Protein AF-0000000075471671 (afdb_homodimer)

pLDDT: mean 88.13, std 12.08, range [42.16, 97.31]

Radius of gyration: 21.96 Å; Cα contacts (8 Å, |Δi|>4): 462; chains: 2; bounding box: 42×62×46 Å

Solvent-accessible surface area (backbone atoms only — not comparable to full-atom values): 14430 Å² total; per-residue (Å²): 89,36,27,40,33,32,38,64,55,64,78,56,82,84,59,78,53,58,49,51,51,37,28,38,75,73,61,33,44,61,47,78,40,45,32,28,37,74,46,78,32,56,48,69,62,46,40,57,54,65,73,40,50,87,75,36,52,28,40,34,38,66,37,55,68,38,47,48,41,52,50,46,33,28,58,74,65,67,30,52,63,53,32,73,73,44,50,40,60,56,44,53,74,32,48,30,35,25,35,24,58,71,30,36,55,54,42,40,72,76,60,38,63,71,41,50,42,81,37,61,40,43,63,47,36,33,52,48,50,52,54,48,30,55,68,68,55,70,105,88,36,28,42,34,33,35,64,56,65,79,56,82,84,59,78,54,60,50,51,52,38,28,39,76,72,60,32,44,62,47,75,41,44,30,29,37,74,46,79,32,58,48,69,62,47,41,56,53,65,73,39,49,87,75,38,50,28,39,35,38,66,37,56,68,38,46,49,42,52,52,47,31,29,56,75,66,68,31,50,63,52,30,73,73,45,49,40,60,56,44,52,75,32,48,31,35,24,35,24,60,71,30,36,56,53,41,40,72,75,61,38,62,71,41,49,40,83,38,61,42,42,62,48,37,33,52,49,51,53,54,48,31,55,69,66,57,71,104

Foldseek 3Di:
DEDEAEAAPDPPVPDDDPVCVVCVVVPYHYDYDHPHYDDDPCLVVVLVVLVCLVVDQAEEDEDLVSLVSVVCSCVVVVVLVVCVVPSQVSRLVHAYEYQADVNQVSNVVSPHHYDNRPQNDDVSSVVVVVVVCVVVVVD/DEDEAEAAPDPPVPDDDPVCVVCVVVPYHYDYDHPHYDDDPCLVVVLVVLVCLVVDQAEEDEDLVSLVSVVVSCVVVVVLVVCVVPSQVSRLVHAYEYQADVNQVSNVVSPHHYDNRPQNDDVSSVVVVVVVCVVVVVD

Organism: Callithrix jacchus (NCBI:txid9483)

Secondary structure (DSSP, 8-state):
-EEEEEEE----TTSS-HHHHHHHHTT-EEEEEEEEEEEE--HHHHHHHHT-GGG-SEEEE-SHHHHHHHHHHHHHTT-HHHIIIIIHHHHHTSEEEESSHHHHHHHHHTT---B-TTT-SHHHHHHHHHHHHHHHT--/-EEEEEEE----TTSS-HHHHHHHHTT-EEEEEEEEEEEE--HHHHHHHHT-GGG-SEEEE-SHHHHHHHHHHHHHTT-HHHIIIIIHHHHHTSEEEESSHHHHHHHHHTT---B-TTT-SHHHHHHHHHHHHHHHT--

Nearest PDB structures (foldseek):
  1jr2-assembly2_B  TM=7.503E-01  e=1.105E-18  Homo sapiens
  3n6v-assembly2_D  TM=3.480E-01  e=5.020E+00  Rattus norvegicus
  2wjw-assembly1_A-2  TM=3.614E-01  e=5.718E+00  Homo sapiens
  3n6v-assembly3_E  TM=3.104E-01  e=6.103E+00  Rattus norvegicus
  3n6v-assembly1_B  TM=3.091E-01  e=6.103E+00  Rattus norvegicus

InterPro domains:
  IPR003754 Tetrapyrrole biosynthesis, uroporphyrinogen III synthase [PF02602] (19-131)
  IPR036108 Tetrapyrrole biosynthesis, uroporphyrinogen III synthase superfamily [G3DSA:3.40.50.10090] (36-137)
  IPR036108 Tetrapyrrole biosynthesis, uroporphyrinogen III synthase superfamily [SSF69618] (1-132)
  IPR039793 Uroporphyrinogen-III synthase [PTHR12390] (2-134)

Structure (mmCIF, N/CA/C/O backbone):
data_AF-0000000075471671-model_v1
#
loop_
_entity.id
_entity.type
_entity.pdbx_description
1 polymer 'Uroporphyrinogen-III synthase'
#
loop_
_atom_site.group_PDB
_atom_site.id
_atom_site.type_symbol
_atom_site.label_atom_id
_atom_site.label_alt_id
_atom_site.label_comp_id
_atom_site.label_asym_id
_atom_site.label_entity_id
_atom_site.label_seq_id
_atom_site.pdbx_PDB_ins_code
_atom_site.Cartn_x
_atom_site.Cartn_y
_atom_site.Cartn_z
_atom_site.occupancy
_atom_site.B_iso_or_equiv
_atom_site.auth_seq_id
_atom_site.auth_comp_id
_atom_site.auth_asym_id
_atom_site.auth_atom_id
_atom_site.pdbx_PDB_model_num
ATOM 1 N N . MET A 1 1 ? -13.82 23.078 11.961 1 83 1 MET A N 1
ATOM 2 C CA . MET A 1 1 ? -12.359 23 11.891 1 83 1 MET A CA 1
ATOM 3 C C . MET A 1 1 ? -11.914 22.344 10.586 1 83 1 MET A C 1
ATOM 5 O O . MET A 1 1 ? -12.531 21.375 10.133 1 83 1 MET A O 1
ATOM 9 N N . LYS A 1 2 ? -10.945 23.031 9.891 1 91.94 2 LYS A N 1
ATOM 10 C CA . LYS A 1 2 ? -10.43 22.5 8.633 1 91.94 2 LYS A CA 1
ATOM 11 C C . LYS A 1 2 ? -9.227 21.594 8.875 1 91.94 2 LYS A C 1
ATOM 13 O O . LYS A 1 2 ? -8.312 21.953 9.625 1 91.94 2 LYS A O 1
ATOM 18 N N . VAL A 1 3 ? -9.367 20.438 8.242 1 94 3 VAL A N 1
ATOM 19 C CA . VAL A 1 3 ? -8.25 19.516 8.422 1 94 3 VAL A CA 1
ATOM 20 C C . VAL A 1 3 ? -7.77 19.031 7.062 1 94 3 VAL A C 1
ATOM 22 O O . VAL A 1 3 ? -8.555 18.922 6.117 1 94 3 VAL A O 1
ATOM 25 N N . LEU A 1 4 ? -6.469 18.781 6.961 1 95.31 4 LEU A N 1
ATOM 26 C CA . LEU A 1 4 ? -5.887 18.188 5.758 1 95.31 4 LEU A CA 1
ATOM 27 C C . LEU A 1 4 ? -5.871 16.672 5.844 1 95.31 4 LEU A C 1
ATOM 29 O O . LEU A 1 4 ? -5.359 16.109 6.816 1 95.31 4 LEU A O 1
ATOM 33 N N . LEU A 1 5 ? -6.516 16.031 4.902 1 95.5 5 LEU A N 1
ATOM 34 C CA . LEU A 1 5 ? -6.625 14.578 4.855 1 95.5 5 LEU A CA 1
ATOM 35 C C . LEU A 1 5 ? -5.809 14.008 3.699 1 95.5 5 LEU A C 1
ATOM 37 O O . LEU A 1 5 ? -6.148 14.211 2.531 1 95.5 5 LEU A O 1
ATOM 41 N N . LEU A 1 6 ? -4.723 13.352 4.039 1 95.06 6 LEU A N 1
ATOM 42 C CA . LEU A 1 6 ? -3.832 12.766 3.041 1 95.06 6 LEU A CA 1
ATOM 43 C C . LEU A 1 6 ? -4.168 11.297 2.805 1 95.06 6 LEU A C 1
ATOM 45 O O . LEU A 1 6 ? -4.051 10.477 3.715 1 95.06 6 LEU A O 1
ATOM 49 N N . LYS A 1 7 ? -4.57 11.047 1.54 1 90.19 7 LYS A N 1
ATOM 50 C CA . LYS A 1 7 ? -5.016 9.695 1.233 1 90.19 7 LYS A CA 1
ATOM 51 C C . LYS A 1 7 ? -4.637 9.297 -0.191 1 90.19 7 LYS A C 1
ATOM 53 O O . LYS A 1 7 ? -4.09 10.109 -0.941 1 90.19 7 LYS A O 1
ATOM 58 N N . ASP A 1 8 ? -4.879 7.961 -0.418 1 87.62 8 ASP A N 1
ATOM 59 C CA . ASP A 1 8 ? -4.711 7.48 -1.786 1 87.62 8 ASP A CA 1
ATOM 60 C C . ASP A 1 8 ? -5.84 7.984 -2.686 1 87.62 8 ASP A C 1
ATOM 62 O O . ASP A 1 8 ? -6.918 8.328 -2.203 1 87.62 8 ASP A O 1
ATOM 66 N N . ALA A 1 9 ? -5.402 8 -3.945 1 75.88 9 ALA A N 1
ATOM 67 C CA . ALA A 1 9 ? -6.402 8.383 -4.938 1 75.88 9 ALA A CA 1
ATOM 68 C C . ALA A 1 9 ? -7.391 7.25 -5.188 1 75.88 9 ALA A C 1
ATOM 70 O O . ALA A 1 9 ? -7.023 6.203 -5.727 1 75.88 9 ALA A O 1
ATOM 71 N N . LYS A 1 10 ? -8.117 6.871 -4.258 1 66.62 10 LYS A N 1
ATOM 72 C CA . LYS A 1 10 ? -9.031 5.762 -4.523 1 66.62 10 LYS A CA 1
ATOM 73 C C . LYS A 1 10 ? -10.32 6.254 -5.18 1 66.62 10 LYS A C 1
ATOM 75 O O . LYS A 1 10 ? -10.805 7.344 -4.867 1 66.62 10 LYS A O 1
ATOM 80 N N . GLU A 1 11 ? -10.531 5.758 -6.422 1 54.16 11 GLU A N 1
ATOM 81 C CA . GLU A 1 11 ? -11.805 5.941 -7.113 1 54.16 11 GLU A CA 1
ATOM 82 C C . GLU A 1 11 ? -12.945 5.27 -6.355 1 54.16 11 GLU A C 1
ATOM 84 O O . GLU A 1 11 ? -13.172 4.066 -6.504 1 54.16 11 GLU A O 1
ATOM 89 N N . ASP A 1 12 ? -12.805 5.223 -5.172 1 51.59 12 ASP A N 1
ATOM 90 C CA . ASP A 1 12 ? -13.859 4.395 -4.598 1 51.59 12 ASP A CA 1
ATOM 91 C C . ASP A 1 12 ? -15.195 4.629 -5.309 1 51.59 12 ASP A C 1
ATOM 93 O O . ASP A 1 12 ? -15.609 5.777 -5.496 1 51.59 12 ASP A O 1
ATOM 97 N N . ASP A 1 13 ? -15.516 3.629 -6.051 1 52.16 13 ASP A N 1
ATOM 98 C CA . ASP A 1 13 ? -16.797 3.502 -6.75 1 52.16 13 ASP A CA 1
ATOM 99 C C . ASP A 1 13 ? -17.938 4.016 -5.891 1 52.16 13 ASP A C 1
ATOM 101 O O . ASP A 1 13 ? -19.031 4.289 -6.398 1 52.16 13 ASP A O 1
ATOM 105 N N . CYS A 1 14 ? -17.844 3.689 -4.715 1 49 14 CYS A N 1
ATOM 106 C CA . CYS A 1 14 ? -19.141 3.734 -4.078 1 49 14 CYS A CA 1
ATOM 107 C C . CYS A 1 14 ? -19.406 5.102 -3.451 1 49 14 CYS A C 1
ATOM 109 O O . CYS A 1 14 ? -20.219 5.23 -2.541 1 49 14 CYS A O 1
ATOM 111 N N . GLY A 1 15 ? -18.859 6.203 -3.852 1 62.19 15 GLY A N 1
ATOM 112 C CA . GLY A 1 15 ? -19.406 7.406 -3.254 1 62.19 15 GLY A CA 1
ATOM 113 C C . GLY A 1 15 ? -18.359 8.273 -2.584 1 62.19 15 GLY A C 1
ATOM 114 O O . GLY A 1 15 ? -17.234 8.375 -3.066 1 62.19 15 GLY A O 1
ATOM 115 N N . GLN A 1 16 ? -18.844 8.961 -1.525 1 76.69 16 GLN A N 1
ATOM 116 C CA . GLN A 1 16 ? -18.094 9.922 -0.721 1 76.69 16 GLN A CA 1
ATOM 117 C C . GLN A 1 16 ? -17.031 9.219 0.128 1 76.69 16 GLN A C 1
ATOM 119 O O . GLN 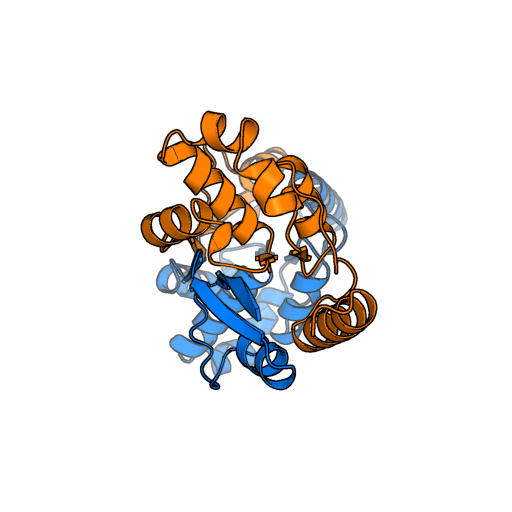A 1 16 ? -17.266 8.125 0.639 1 76.69 16 GLN A O 1
ATOM 124 N N . ASP A 1 17 ? -15.875 9.734 0.182 1 87.25 17 ASP A N 1
ATOM 125 C CA . ASP A 1 17 ? -14.789 9.219 1.008 1 87.25 17 ASP A CA 1
ATOM 126 C C . ASP A 1 17 ? -15.242 9.047 2.459 1 87.25 17 ASP A C 1
ATOM 128 O O . ASP A 1 17 ? -15.836 9.961 3.041 1 87.25 17 ASP A O 1
ATOM 132 N N . PRO A 1 18 ? -15.094 7.844 2.91 1 88.06 18 PRO A N 1
ATOM 133 C CA . PRO A 1 18 ? -15.547 7.578 4.277 1 88.06 18 PRO A CA 1
ATOM 134 C C . PRO A 1 18 ? -15 8.578 5.289 1 88.06 18 PRO A C 1
ATOM 136 O O . PRO A 1 18 ? -15.695 8.953 6.234 1 88.06 18 PRO A O 1
ATOM 139 N N . TYR A 1 19 ? -13.758 8.891 5.145 1 91.62 19 TYR A N 1
ATOM 140 C CA . TYR A 1 19 ? -13.18 9.852 6.078 1 91.62 19 TYR A CA 1
ATOM 141 C C . TYR A 1 19 ? -13.875 11.203 5.973 1 91.62 19 TYR A C 1
ATOM 143 O O . TYR A 1 19 ? -14.164 11.836 6.992 1 91.62 19 TYR A O 1
ATOM 151 N N . ILE A 1 20 ? -14.102 11.602 4.777 1 91.5 20 ILE A N 1
ATOM 152 C CA . ILE A 1 20 ? -14.797 12.867 4.566 1 91.5 20 ILE A CA 1
ATOM 153 C C . ILE A 1 20 ? -16.188 12.797 5.176 1 91.5 20 ILE A C 1
ATOM 155 O O . ILE A 1 20 ? -16.625 13.727 5.863 1 91.5 20 ILE A O 1
ATOM 159 N N . ARG A 1 21 ? -16.797 11.734 4.926 1 91.19 21 ARG A N 1
ATOM 160 C CA . ARG A 1 21 ? -18.156 11.539 5.426 1 91.19 21 ARG A CA 1
ATOM 161 C C . ARG A 1 21 ? -18.172 11.539 6.949 1 91.19 21 ARG A C 1
ATOM 163 O O . ARG A 1 21 ? -18.938 12.297 7.562 1 91.19 21 ARG A O 1
ATOM 170 N N . GLU A 1 22 ? -17.391 10.742 7.539 1 91.5 22 GLU A N 1
ATOM 171 C CA . GLU A 1 22 ? -17.391 10.586 8.992 1 91.5 22 GLU A CA 1
ATOM 172 C C . GLU A 1 22 ? -16.953 11.867 9.688 1 91.5 22 GLU A C 1
ATOM 174 O O . GLU A 1 22 ? -17.547 12.266 10.695 1 91.5 22 GLU A O 1
ATOM 179 N N . LEU A 1 23 ? -15.969 12.508 9.219 1 91.75 23 LEU A N 1
ATOM 180 C CA . LEU A 1 23 ? -15.5 13.758 9.797 1 91.75 23 LEU A CA 1
ATOM 181 C C . LEU A 1 23 ? -16.562 14.852 9.648 1 91.75 23 LEU A C 1
ATOM 183 O O . LEU A 1 23 ? -16.766 15.656 10.555 1 91.75 23 LEU A O 1
ATOM 187 N N . GLY A 1 24 ? -17.141 14.805 8.477 1 92 24 GLY A N 1
ATOM 188 C CA . GLY A 1 24 ? -18.203 15.758 8.234 1 92 24 GLY A CA 1
ATOM 189 C C . GLY A 1 24 ? -19.359 15.625 9.203 1 92 24 GLY A C 1
ATOM 190 O O . GLY A 1 24 ? -19.969 16.625 9.594 1 92 24 GLY A O 1
ATOM 191 N N . LEU A 1 25 ? -19.672 14.461 9.578 1 89.44 25 LEU A N 1
ATOM 192 C CA . LEU A 1 25 ? -20.75 14.188 10.516 1 89.44 25 LEU A CA 1
ATOM 193 C C . LEU A 1 25 ? -20.484 14.867 11.859 1 89.44 25 LEU A C 1
ATOM 195 O O . LEU A 1 25 ? -21.422 15.227 12.57 1 89.44 25 LEU A O 1
ATOM 199 N N . TYR A 1 26 ? -19.297 15.148 12.109 1 86.75 26 TYR A N 1
ATOM 200 C CA . TYR A 1 26 ? -18.922 15.766 13.375 1 86.75 26 TYR A CA 1
ATOM 201 C C . TYR A 1 26 ? -18.547 17.234 13.172 1 86.75 26 TYR A C 1
ATOM 203 O O . TYR A 1 26 ? -17.938 17.844 14.047 1 86.75 26 TYR A O 1
ATOM 211 N N . GLY A 1 27 ? -18.734 17.75 12.016 1 86.5 27 GLY A N 1
ATOM 212 C CA . GLY A 1 27 ? -18.578 19.172 11.758 1 86.5 27 GLY A CA 1
ATOM 213 C C . GLY A 1 27 ? -17.188 19.547 11.305 1 86.5 27 GLY A C 1
ATOM 214 O O . GLY A 1 27 ? -16.828 20.734 11.289 1 86.5 27 GLY A O 1
ATOM 215 N N . LEU A 1 28 ? -16.391 18.609 10.938 1 89.5 28 LEU A N 1
ATOM 216 C CA . LEU A 1 28 ? -15.055 18.875 10.438 1 89.5 28 LEU A CA 1
ATOM 217 C C . LEU A 1 28 ? -15.047 18.953 8.914 1 89.5 28 LEU A C 1
ATOM 219 O O . LEU A 1 28 ? -15.734 18.188 8.25 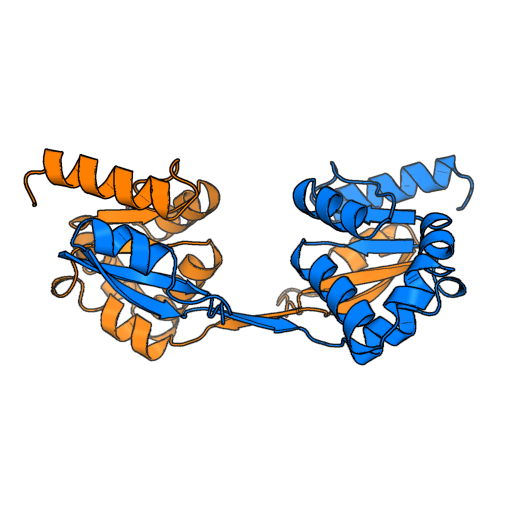1 89.5 28 LEU A O 1
ATOM 223 N N . GLU A 1 29 ? -14.359 19.938 8.5 1 92.94 29 GLU A N 1
ATOM 224 C CA . GLU A 1 29 ? -14.172 20.078 7.059 1 92.94 29 GLU A CA 1
ATOM 225 C C . GLU A 1 29 ? -12.82 19.516 6.625 1 92.94 29 GLU A C 1
ATOM 227 O O . GLU A 1 29 ? -11.781 20.109 6.887 1 92.94 29 GLU A O 1
ATOM 232 N N . ALA A 1 30 ? -12.93 18.453 5.988 1 93.06 30 ALA A N 1
ATOM 233 C CA . ALA A 1 30 ? -11.688 17.797 5.574 1 93.06 30 ALA A CA 1
ATOM 234 C C . ALA A 1 30 ? -11.359 18.125 4.121 1 93.06 30 ALA A C 1
ATOM 236 O O . ALA A 1 30 ? -12.203 17.969 3.236 1 93.06 30 ALA A O 1
ATOM 237 N N . THR A 1 31 ? -10.164 18.641 3.914 1 93.56 31 THR A N 1
ATOM 238 C CA . THR A 1 31 ? -9.625 18.812 2.566 1 93.56 31 THR A CA 1
ATOM 239 C C . THR A 1 31 ? -8.82 17.578 2.154 1 93.56 31 THR A C 1
ATOM 241 O O . THR A 1 31 ? -7.734 17.344 2.686 1 93.56 31 THR A O 1
ATOM 244 N N . LEU A 1 32 ? -9.406 16.859 1.219 1 93.25 32 LEU A N 1
ATOM 245 C CA . LEU A 1 32 ? -8.766 15.625 0.781 1 93.25 32 LEU A CA 1
ATOM 246 C C . LEU A 1 32 ? -7.668 15.914 -0.241 1 93.25 32 LEU A C 1
ATOM 248 O O . LEU A 1 32 ? -7.906 16.609 -1.234 1 93.25 32 LEU A O 1
ATOM 252 N N . ILE A 1 33 ? -6.453 15.453 0.037 1 93.75 33 ILE A N 1
ATOM 253 C CA . ILE A 1 33 ? -5.34 15.523 -0.904 1 93.75 33 ILE A CA 1
ATOM 254 C C . ILE A 1 33 ? -4.898 14.109 -1.29 1 93.75 33 ILE A C 1
ATOM 256 O O . ILE A 1 33 ? -4.328 13.391 -0.47 1 93.75 33 ILE A O 1
ATOM 260 N N . PRO A 1 34 ? -5.207 13.789 -2.5 1 92.81 34 PRO A N 1
ATOM 261 C CA . PRO A 1 34 ? -4.707 12.492 -2.971 1 92.81 34 PRO A CA 1
ATOM 262 C C . PRO A 1 34 ? -3.199 12.5 -3.213 1 92.81 34 PRO A C 1
ATOM 264 O O . PRO A 1 34 ? -2.736 13 -4.242 1 92.81 34 PRO A O 1
ATOM 267 N N . VAL A 1 35 ? -2.502 11.891 -2.332 1 92.38 35 VAL A N 1
ATOM 268 C CA . VAL A 1 35 ? -1.051 12.023 -2.416 1 92.38 35 VAL A CA 1
ATOM 269 C C . VAL A 1 35 ? -0.456 10.781 -3.076 1 92.38 35 VAL A C 1
ATOM 271 O O . VAL A 1 35 ? 0.727 10.766 -3.424 1 92.38 35 VAL A O 1
ATOM 274 N N . LEU A 1 36 ? -1.233 9.766 -3.285 1 89.81 36 LEU A N 1
ATOM 275 C CA . LEU A 1 36 ? -0.716 8.547 -3.895 1 89.81 36 LEU A CA 1
ATOM 276 C C . LEU A 1 36 ? -1.749 7.922 -4.824 1 89.81 36 LEU A C 1
ATOM 278 O O . LEU A 1 36 ? -2.955 8.055 -4.602 1 89.81 36 LEU A O 1
ATOM 282 N N . SER A 1 37 ? -1.274 7.375 -5.762 1 86.81 37 SER A N 1
ATOM 283 C CA . SER A 1 37 ? -2.092 6.594 -6.684 1 86.81 37 SER A CA 1
ATOM 284 C C . SER A 1 37 ? -1.449 5.242 -6.984 1 86.81 37 SER A C 1
ATOM 286 O O . SER A 1 37 ? -0.223 5.125 -7.008 1 86.81 37 SER A O 1
ATOM 288 N N . PHE A 1 38 ? -2.322 4.219 -7.07 1 83.62 38 PHE A N 1
ATOM 289 C CA . PHE A 1 38 ? -1.836 2.902 -7.461 1 83.62 38 PHE A CA 1
ATOM 290 C C . PHE A 1 38 ? -2.451 2.471 -8.789 1 83.62 38 PHE A C 1
ATOM 292 O O . PHE A 1 38 ? -3.617 2.762 -9.062 1 83.62 38 PHE A O 1
ATOM 299 N N . GLU A 1 39 ? -1.628 2.008 -9.562 1 87.19 39 GLU A N 1
ATOM 300 C CA . GLU A 1 39 ? -2.109 1.432 -10.82 1 87.19 39 GLU A CA 1
ATOM 301 C C . GLU A 1 39 ? -1.583 0.012 -11.008 1 87.19 39 GLU A C 1
ATOM 303 O O . GLU A 1 39 ? -0.439 -0.284 -10.656 1 87.19 39 GLU A O 1
ATOM 308 N N . PHE A 1 40 ? -2.467 -0.829 -11.531 1 90 40 PHE A N 1
ATOM 309 C CA . PHE A 1 40 ? -2.035 -2.186 -11.852 1 90 40 PHE A CA 1
ATOM 310 C C . PHE A 1 40 ? -1.313 -2.229 -13.188 1 90 40 PHE A C 1
ATOM 312 O O . PHE A 1 40 ? -1.764 -1.618 -14.164 1 90 40 PHE A O 1
ATOM 319 N N . LEU A 1 41 ? -0.26 -2.93 -13.109 1 88.38 41 LEU A N 1
ATOM 320 C CA . LEU A 1 41 ? 0.597 -3.035 -14.281 1 88.38 41 LEU A CA 1
ATOM 321 C C . LEU A 1 41 ? 0.739 -4.488 -14.719 1 88.38 41 LEU A C 1
ATOM 323 O O . LEU A 1 41 ? 0.442 -5.406 -13.953 1 88.38 41 LEU A O 1
ATOM 327 N N . SER A 1 42 ? 1.142 -4.762 -15.992 1 90.81 42 SER A N 1
ATOM 328 C CA . SER A 1 42 ? 1.553 -6.039 -16.578 1 90.81 42 SER A CA 1
ATOM 329 C C . SER A 1 42 ? 0.461 -7.09 -16.422 1 90.81 42 SER A C 1
ATOM 331 O O . SER A 1 42 ? 0.752 -8.266 -16.188 1 90.81 42 SER A O 1
ATOM 333 N N . LEU A 1 43 ? -0.737 -6.633 -16.531 1 91 43 LEU A N 1
ATOM 334 C CA . LEU A 1 43 ? -1.837 -7.57 -16.328 1 91 43 LEU A CA 1
ATOM 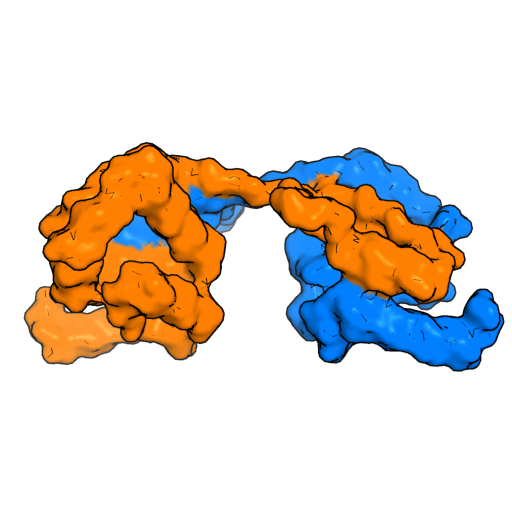335 C C . LEU A 1 43 ? -1.9 -8.594 -17.453 1 91 43 LEU A C 1
ATOM 337 O O . LEU A 1 43 ? -2.152 -9.773 -17.219 1 91 43 LEU A O 1
ATOM 341 N N . THR A 1 44 ? -1.604 -8.078 -18.656 1 91.88 44 THR A N 1
ATOM 342 C CA . THR A 1 44 ? -1.631 -8.977 -19.812 1 91.88 44 THR A CA 1
ATOM 343 C C . THR A 1 44 ? -0.555 -10.047 -19.688 1 91.88 44 THR A C 1
ATOM 345 O O . THR A 1 44 ? -0.833 -11.234 -19.859 1 91.88 44 THR A O 1
ATOM 348 N N . SER A 1 45 ? 0.618 -9.609 -19.391 1 93.25 45 SER A N 1
ATOM 349 C CA . SER A 1 45 ? 1.725 -10.539 -19.188 1 93.25 45 SER A CA 1
ATOM 350 C C . SER A 1 45 ? 1.461 -11.477 -18.016 1 93.25 45 SER A C 1
ATOM 352 O O . SER A 1 45 ? 1.707 -12.688 -18.109 1 93.25 45 SER A O 1
ATOM 354 N N . PHE A 1 46 ? 0.983 -10.977 -17 1 94.94 46 PHE A N 1
ATOM 355 C CA . PHE A 1 46 ? 0.668 -11.781 -15.82 1 94.94 46 PHE A CA 1
ATOM 356 C C . PHE A 1 46 ? -0.397 -12.82 -16.141 1 94.94 46 PHE A C 1
ATOM 358 O O . PHE A 1 46 ? -0.26 -13.992 -15.781 1 94.94 46 PHE A O 1
ATOM 365 N N . SER A 1 47 ? -1.397 -12.383 -16.781 1 94.88 47 SER A N 1
ATOM 366 C CA . SER A 1 47 ? -2.48 -13.289 -17.156 1 94.88 47 SER A CA 1
ATOM 367 C C . SER A 1 47 ? -1.967 -14.461 -17.984 1 94.88 47 SER A C 1
ATOM 369 O O . SER A 1 47 ? -2.357 -15.609 -17.766 1 94.88 47 SER A O 1
ATOM 371 N N . GLU A 1 48 ? -1.141 -14.109 -18.891 1 94.56 48 GLU A N 1
ATOM 372 C CA . GLU A 1 48 ? -0.556 -15.141 -19.734 1 94.56 48 GLU A CA 1
ATOM 373 C C . GLU A 1 48 ? 0.225 -16.156 -18.906 1 94.56 48 GLU A C 1
ATOM 375 O O . GLU A 1 48 ? 0.075 -17.375 -19.109 1 94.56 48 GLU A O 1
ATOM 380 N N . LYS A 1 49 ? 0.996 -15.734 -18.031 1 95.12 49 LYS A N 1
ATOM 381 C CA . LYS A 1 49 ? 1.806 -16.625 -17.203 1 95.12 49 LYS A CA 1
ATOM 382 C C . LYS A 1 49 ? 0.937 -17.406 -16.219 1 95.12 49 LYS A C 1
ATOM 384 O O . LYS A 1 49 ? 1.197 -18.578 -15.945 1 95.12 49 LYS A O 1
ATOM 389 N N . LEU A 1 50 ? -0.07 -16.766 -15.734 1 94.81 50 LEU A N 1
ATOM 390 C CA . LEU A 1 50 ? -0.997 -17.391 -14.797 1 94.81 50 LEU A CA 1
ATOM 391 C C . LEU A 1 50 ? -1.764 -18.531 -15.461 1 94.81 50 LEU A C 1
ATOM 393 O O . LEU A 1 50 ? -2.166 -19.484 -14.789 1 94.81 50 LEU A O 1
ATOM 397 N N . SER A 1 51 ? -1.912 -18.422 -16.719 1 94.56 51 SER A N 1
ATOM 398 C CA . SER A 1 51 ? -2.688 -19.406 -17.453 1 94.56 51 SER A CA 1
ATOM 399 C C . SER A 1 51 ? -1.844 -20.625 -17.781 1 94.56 51 SER A C 1
ATOM 401 O O . SER A 1 51 ? -2.355 -21.609 -18.328 1 94.56 51 SER A O 1
ATOM 403 N N . HIS A 1 52 ? -0.569 -20.562 -17.5 1 94.62 52 HIS A N 1
ATOM 404 C CA . HIS A 1 52 ? 0.324 -21.672 -17.797 1 94.62 52 HIS A CA 1
ATOM 405 C C . HIS A 1 52 ? 1.051 -22.141 -16.531 1 94.62 52 HIS A C 1
ATOM 407 O O . HIS A 1 52 ? 2.279 -22.062 -16.453 1 94.62 52 HIS A O 1
ATOM 413 N N . PRO A 1 53 ? 0.272 -22.734 -15.641 1 95.19 53 PRO A N 1
ATOM 414 C CA . PRO A 1 53 ? 0.875 -23.203 -14.391 1 95.19 53 PRO A CA 1
ATOM 415 C C . PRO A 1 53 ? 1.96 -24.25 -14.617 1 95.19 53 PRO A C 1
ATOM 417 O O . PRO A 1 53 ? 2.84 -24.422 -13.773 1 95.19 53 PRO A O 1
ATOM 420 N N . GLU A 1 54 ? 1.978 -24.953 -15.734 1 94.56 54 GLU A N 1
ATOM 421 C CA . GLU A 1 54 ? 2.938 -26.016 -16.031 1 94.56 54 GLU A CA 1
ATOM 422 C C . GLU A 1 54 ? 4.348 -25.453 -16.188 1 94.56 54 GLU A C 1
ATOM 424 O O . GLU A 1 54 ? 5.332 -26.172 -16.031 1 94.56 54 GLU A O 1
ATOM 429 N N . ASP A 1 55 ? 4.41 -24.188 -16.469 1 95.06 55 ASP A N 1
ATOM 430 C CA . ASP A 1 55 ? 5.711 -23.578 -16.703 1 95.06 55 ASP A CA 1
ATOM 431 C C . ASP A 1 55 ? 6.375 -23.156 -15.398 1 95.06 55 ASP A C 1
ATOM 433 O O . ASP A 1 55 ? 7.551 -22.781 -15.391 1 95.06 55 ASP A O 1
ATOM 437 N N . TYR A 1 56 ? 5.695 -23.281 -14.336 1 94.56 56 TYR A N 1
ATOM 438 C CA . TYR A 1 56 ? 6.207 -22.781 -13.062 1 94.56 56 TYR A CA 1
ATOM 439 C C . TYR A 1 56 ? 5.996 -23.797 -11.945 1 94.56 56 TYR A C 1
ATOM 441 O O . TYR A 1 56 ? 5.074 -24.609 -12.008 1 94.56 56 TYR A O 1
ATOM 449 N N . GLY A 1 57 ? 6.844 -23.656 -10.938 1 91.75 57 GLY A N 1
ATOM 450 C CA . GLY A 1 57 ? 6.734 -24.531 -9.781 1 91.75 57 GLY A CA 1
ATOM 451 C C . GLY A 1 57 ? 5.961 -23.922 -8.633 1 91.75 57 GLY A C 1
ATOM 452 O O . GLY A 1 57 ? 5.637 -24.594 -7.656 1 91.75 57 GLY A O 1
ATOM 453 N N . GLY A 1 58 ? 5.68 -22.625 -8.805 1 94.38 58 GLY A N 1
ATOM 454 C CA . GLY A 1 58 ? 4.949 -21.984 -7.719 1 94.38 58 GLY A CA 1
ATOM 455 C C . GLY A 1 58 ? 4.699 -20.5 -7.961 1 94.38 58 GLY A C 1
ATOM 456 O O . GLY A 1 58 ? 5.133 -19.953 -8.977 1 94.38 58 GLY A O 1
ATOM 457 N N . LEU A 1 59 ? 3.932 -19.922 -7.031 1 95.56 59 LEU A N 1
ATOM 458 C CA . LEU A 1 59 ? 3.559 -18.516 -7.027 1 95.56 59 LEU A CA 1
ATOM 459 C C . LEU A 1 59 ? 3.938 -17.859 -5.707 1 95.56 59 LEU A C 1
ATOM 461 O O . LEU A 1 59 ? 3.814 -18.469 -4.645 1 95.56 59 LEU A O 1
ATOM 465 N N . ILE A 1 60 ? 4.398 -16.625 -5.848 1 95.62 60 ILE A N 1
ATOM 466 C CA . ILE A 1 60 ? 4.703 -15.875 -4.637 1 95.62 60 ILE A CA 1
ATOM 467 C C . ILE A 1 60 ? 3.963 -14.539 -4.656 1 95.62 60 ILE A C 1
ATOM 469 O O . ILE A 1 60 ? 4.223 -13.688 -5.512 1 95.62 60 ILE A O 1
ATOM 473 N N . PHE A 1 61 ? 3.018 -14.32 -3.748 1 96.31 61 PHE A N 1
ATOM 474 C CA . PHE A 1 61 ? 2.344 -13.047 -3.523 1 96.31 61 PHE A CA 1
ATOM 475 C C . PHE A 1 61 ? 3.006 -12.281 -2.385 1 96.31 61 PHE A C 1
ATOM 477 O O . PHE A 1 61 ? 3.082 -12.773 -1.259 1 96.31 61 PHE A O 1
ATOM 484 N N . THR A 1 62 ? 3.381 -11.062 -2.66 1 92.56 62 THR A N 1
ATOM 485 C CA . THR A 1 62 ? 4.141 -10.344 -1.642 1 92.56 62 THR A CA 1
ATOM 486 C C . THR A 1 62 ? 3.26 -9.305 -0.944 1 92.56 62 THR A C 1
ATOM 488 O O . THR A 1 62 ? 3.709 -8.625 -0.019 1 92.56 62 THR A O 1
ATOM 491 N N . SER A 1 63 ? 2.023 -9.141 -1.459 1 89.81 63 SER A N 1
ATOM 492 C CA . SER A 1 63 ? 1.129 -8.156 -0.868 1 89.81 63 SER A CA 1
ATOM 493 C C . SER A 1 63 ? -0.321 -8.414 -1.263 1 89.81 63 SER A C 1
ATOM 495 O O . SER A 1 63 ? -0.586 -9.078 -2.27 1 89.81 63 SER A O 1
ATOM 497 N N . PRO A 1 64 ? -1.227 -7.863 -0.478 1 90.69 64 PRO A N 1
ATOM 498 C CA . PRO A 1 64 ? -2.639 -7.941 -0.863 1 90.69 64 PRO A CA 1
ATOM 499 C C . PRO A 1 64 ? -2.906 -7.348 -2.244 1 90.69 64 PRO A C 1
ATOM 501 O O . PRO A 1 64 ? -3.768 -7.844 -2.975 1 90.69 64 PRO A O 1
ATOM 504 N N . ARG A 1 65 ? -2.213 -6.297 -2.643 1 90.5 65 ARG A N 1
ATOM 505 C CA . ARG A 1 65 ? -2.43 -5.664 -3.941 1 90.5 65 ARG A CA 1
ATOM 506 C C . ARG A 1 65 ? -2.047 -6.609 -5.078 1 90.5 65 ARG A C 1
ATOM 508 O O . ARG A 1 65 ? -2.652 -6.57 -6.152 1 90.5 65 ARG A O 1
ATOM 515 N N . ALA A 1 66 ? -1.026 -7.434 -4.797 1 93.75 66 ALA A N 1
ATOM 516 C CA . ALA A 1 66 ? -0.661 -8.438 -5.793 1 93.75 66 ALA A CA 1
ATOM 517 C C . ALA A 1 66 ? -1.801 -9.43 -6.016 1 93.75 66 ALA A C 1
ATOM 519 O O . ALA A 1 66 ? -2.035 -9.867 -7.145 1 93.75 66 ALA A O 1
ATOM 520 N N . VAL A 1 67 ? -2.488 -9.773 -4.961 1 95.31 67 VAL A N 1
ATOM 521 C CA . VAL A 1 67 ? -3.627 -10.68 -5.066 1 95.31 67 VAL A CA 1
ATOM 522 C C . VAL A 1 67 ? -4.742 -10.016 -5.871 1 95.31 67 VAL A C 1
ATOM 524 O O . VAL A 1 67 ? -5.379 -10.664 -6.711 1 95.31 67 VAL A O 1
ATOM 527 N N . GLU A 1 68 ? -4.906 -8.781 -5.621 1 93.94 68 GLU A N 1
ATOM 528 C CA . GLU A 1 68 ? -5.902 -8.031 -6.383 1 93.94 68 GLU A CA 1
ATOM 529 C C . GLU A 1 68 ? -5.582 -8.039 -7.875 1 93.94 68 GLU A C 1
ATOM 531 O O . GLU A 1 68 ? -6.484 -8.148 -8.703 1 93.94 68 GLU A O 1
ATOM 536 N N . ALA A 1 69 ? -4.367 -7.875 -8.148 1 94.06 69 ALA A N 1
ATOM 537 C CA . ALA A 1 69 ? -3.943 -7.941 -9.547 1 94.06 69 ALA A CA 1
ATOM 538 C C . ALA A 1 69 ? -4.32 -9.281 -10.172 1 94.06 69 ALA A C 1
ATOM 540 O O . ALA A 1 69 ? -4.781 -9.328 -11.312 1 94.06 69 ALA A O 1
ATOM 541 N N . ALA A 1 70 ? -4.102 -10.336 -9.422 1 95.62 70 ALA A N 1
ATOM 542 C CA . ALA A 1 70 ? -4.488 -11.664 -9.906 1 95.62 70 ALA A CA 1
ATOM 543 C C . ALA A 1 70 ? -5.992 -11.742 -10.156 1 95.62 70 ALA A C 1
ATOM 545 O O . ALA A 1 70 ? -6.43 -12.266 -11.18 1 95.62 70 ALA A O 1
ATOM 546 N N . GLU A 1 71 ? -6.73 -11.203 -9.242 1 94.56 71 GLU A N 1
ATOM 547 C CA . GLU A 1 71 ? -8.18 -11.188 -9.391 1 94.56 71 GLU A CA 1
ATOM 548 C C . GLU A 1 71 ? -8.602 -10.414 -10.641 1 94.56 71 GLU A C 1
ATOM 550 O O . GLU A 1 71 ? -9.5 -10.844 -11.367 1 94.56 71 GLU A O 1
ATOM 555 N N . LEU A 1 72 ? -7.977 -9.352 -10.805 1 93.06 72 LEU A N 1
ATOM 556 C CA . LEU A 1 72 ? -8.273 -8.523 -11.969 1 93.06 72 LEU A CA 1
ATOM 557 C C . LEU A 1 72 ? -7.965 -9.273 -13.258 1 93.06 72 LEU A C 1
ATOM 559 O O . LEU A 1 72 ? -8.719 -9.195 -14.234 1 93.06 72 LEU A O 1
ATOM 563 N N . CYS A 1 73 ? -6.863 -9.945 -13.258 1 92.69 73 CYS A N 1
ATOM 564 C CA . CYS A 1 73 ? -6.488 -10.75 -14.414 1 92.69 73 CYS A CA 1
ATOM 565 C C . CYS A 1 73 ? -7.562 -11.789 -14.727 1 92.69 73 CYS A C 1
ATOM 567 O O . CYS A 1 73 ? -7.914 -11.992 -15.891 1 92.69 73 CYS A O 1
ATOM 569 N N . LEU A 1 74 ? -8.039 -12.391 -13.727 1 91.81 74 LEU A N 1
ATOM 570 C CA . LEU A 1 74 ? -9.039 -13.438 -13.898 1 91.81 74 LEU A CA 1
ATOM 571 C C . LEU A 1 74 ? -10.359 -12.852 -14.398 1 91.81 74 LEU A C 1
ATOM 573 O O . LEU A 1 74 ? -11 -13.422 -15.281 1 91.81 74 LEU A O 1
ATOM 577 N N . ASP A 1 75 ? -10.656 -11.719 -13.945 1 90.12 75 ASP A N 1
ATOM 578 C CA .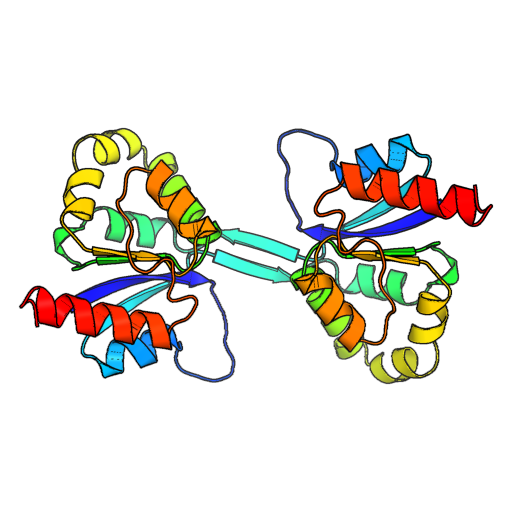 ASP A 1 75 ? -11.906 -11.055 -14.305 1 90.12 75 ASP A CA 1
ATOM 579 C C . ASP A 1 75 ? -11.844 -10.5 -15.727 1 90.12 75 ASP A C 1
ATOM 581 O O . ASP A 1 75 ? -12.797 -10.641 -16.5 1 90.12 75 ASP A O 1
ATOM 585 N N . GLN A 1 76 ? -10.852 -9.773 -16.016 1 85.5 76 GLN A N 1
ATOM 586 C CA . GLN A 1 76 ? -10.719 -9.078 -17.281 1 85.5 76 GLN A CA 1
ATOM 587 C C . GLN A 1 76 ? -10.648 -10.062 -18.453 1 85.5 76 GLN A C 1
ATOM 589 O O . GLN A 1 76 ? -11.141 -9.781 -19.547 1 85.5 76 GLN A O 1
ATOM 594 N N . ASP A 1 77 ? -10.031 -11.133 -18.25 1 81.31 77 ASP A N 1
ATOM 595 C CA . ASP A 1 77 ? -9.828 -12.086 -19.328 1 81.31 77 ASP A CA 1
ATOM 596 C C . ASP A 1 77 ? -10.93 -13.148 -19.344 1 81.31 77 ASP A C 1
ATOM 598 O O . ASP A 1 77 ? -10.828 -14.148 -20.047 1 81.31 77 ASP A O 1
ATOM 602 N N . ASN A 1 78 ? -12.016 -12.883 -18.641 1 84 78 ASN A N 1
ATOM 603 C CA . ASN A 1 78 ? -13.094 -13.859 -18.531 1 84 78 ASN A CA 1
ATOM 604 C C . ASN A 1 78 ? -12.562 -15.25 -18.219 1 84 78 ASN A C 1
ATOM 606 O O . ASN A 1 78 ? -12.969 -16.234 -18.828 1 84 78 ASN A O 1
ATOM 610 N N . LYS A 1 79 ? -11.625 -15.242 -17.359 1 88.62 79 LYS A N 1
ATOM 611 C CA . LYS A 1 79 ? -10.977 -16.516 -17.031 1 88.62 79 LYS A CA 1
ATOM 612 C C . LYS A 1 79 ? -11.477 -17.047 -15.695 1 88.62 79 LYS A C 1
ATOM 614 O O . LYS A 1 79 ? -10.938 -18.031 -15.172 1 88.62 79 LYS A O 1
ATOM 619 N N . THR A 1 80 ? -12.484 -16.469 -15.25 1 90.38 80 THR A N 1
ATOM 620 C CA . THR A 1 80 ? -13.016 -16.891 -13.961 1 90.38 80 THR A CA 1
ATOM 621 C C . THR A 1 80 ? -13.477 -18.344 -14.008 1 90.38 80 THR A C 1
ATOM 623 O O . THR A 1 80 ? -13.219 -19.109 -13.086 1 90.38 80 THR A O 1
ATOM 626 N N . GLU A 1 81 ? -14.133 -18.609 -15.109 1 91.56 81 GLU A N 1
ATOM 627 C CA . GLU A 1 81 ? -14.633 -19.969 -15.258 1 91.56 81 GLU A CA 1
ATOM 628 C C . GLU A 1 81 ? -13.477 -20.969 -15.383 1 91.56 81 GLU A C 1
ATOM 630 O O . GLU A 1 81 ? -13.484 -22.016 -14.734 1 91.56 81 GLU A O 1
ATOM 635 N N . VAL A 1 82 ? -12.547 -20.609 -16.25 1 92.81 82 VAL A N 1
ATOM 636 C CA . VAL A 1 82 ? -11.391 -21.484 -16.469 1 92.81 82 VAL A CA 1
ATOM 637 C C . VAL A 1 82 ? -10.602 -21.625 -15.164 1 92.81 82 VAL A C 1
ATOM 639 O O . VAL A 1 82 ? -10.07 -22.703 -14.867 1 92.81 82 VAL A O 1
ATOM 642 N N . TRP A 1 83 ? -10.531 -20.609 -14.383 1 95.12 83 TRP A N 1
ATOM 643 C CA . TRP A 1 83 ? -9.859 -20.625 -13.078 1 95.12 83 TRP A CA 1
ATOM 644 C C . TRP A 1 83 ? -10.508 -21.656 -12.148 1 95.12 83 TRP A C 1
ATOM 646 O O . TRP A 1 83 ? -9.82 -22.531 -11.617 1 95.12 83 TRP A O 1
ATOM 656 N N . GLU A 1 84 ? -11.805 -21.562 -12.078 1 93.81 84 GLU A N 1
ATOM 657 C CA . GLU A 1 84 ? -12.555 -22.422 -11.172 1 93.81 84 GLU A CA 1
ATOM 658 C C . GLU A 1 84 ? -12.539 -23.875 -11.64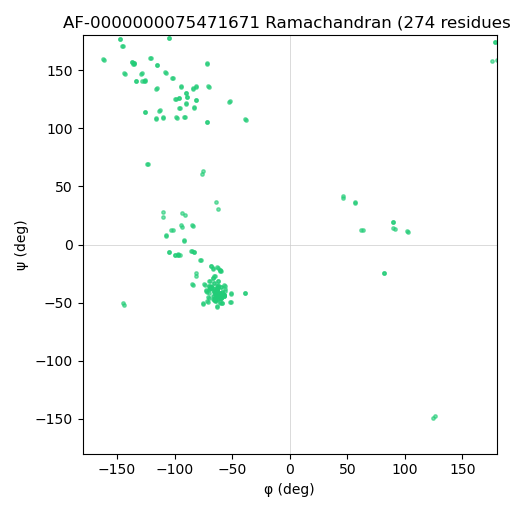8 1 93.81 84 GLU A C 1
ATOM 660 O O . GLU A 1 84 ? -12.508 -24.797 -10.836 1 93.81 84 GLU A O 1
ATOM 665 N N . ARG A 1 85 ? -12.492 -24.031 -12.883 1 93.25 85 ARG A N 1
ATOM 666 C CA . ARG A 1 85 ? -12.641 -25.359 -13.469 1 93.25 85 ARG A CA 1
ATOM 667 C C . ARG A 1 85 ? -11.312 -26.109 -13.477 1 93.25 85 ARG A C 1
ATOM 669 O O . ARG A 1 85 ? -11.281 -27.328 -13.289 1 93.25 85 ARG A O 1
ATOM 676 N N . SER A 1 86 ? -10.219 -25.312 -13.68 1 94.56 86 SER A N 1
ATOM 677 C CA . SER A 1 86 ? -9 -26.062 -13.938 1 94.56 86 SER A CA 1
ATOM 678 C C . SER A 1 86 ? -7.781 -25.375 -13.336 1 94.56 86 SER A C 1
ATOM 680 O O . SER A 1 86 ? -7.031 -25.984 -12.57 1 94.56 86 SER A O 1
ATOM 682 N N . LEU A 1 87 ? -7.57 -24.172 -13.547 1 94.75 87 LEU A N 1
ATOM 683 C CA . LEU A 1 87 ? -6.336 -23.469 -13.211 1 94.75 87 LEU A CA 1
ATOM 684 C C . LEU A 1 87 ? -6.102 -23.469 -11.703 1 94.75 87 LEU A C 1
ATOM 686 O O . LEU A 1 87 ? -4.969 -23.641 -11.25 1 94.75 87 LEU A O 1
ATOM 690 N N . LYS A 1 88 ? -7.121 -23.203 -10.992 1 95.62 88 LYS A N 1
ATOM 691 C CA . LYS A 1 88 ? -7.039 -23.188 -9.539 1 95.62 88 LYS A CA 1
ATOM 692 C C . LYS A 1 88 ? -6.426 -24.469 -9.008 1 95.62 88 LYS A C 1
ATOM 694 O O . LYS A 1 88 ? -5.516 -24.438 -8.172 1 95.62 88 LYS A O 1
ATOM 699 N N . GLU A 1 89 ? -6.945 -25.578 -9.484 1 96.31 89 GLU A N 1
ATOM 700 C CA . GLU A 1 89 ? -6.449 -26.891 -9.062 1 96.31 89 GLU A CA 1
ATOM 701 C C . GLU A 1 89 ? -5.008 -27.109 -9.508 1 96.31 89 GLU A C 1
ATOM 703 O O . GLU A 1 89 ? -4.207 -27.688 -8.781 1 96.31 89 GLU A O 1
ATOM 708 N N . LYS A 1 90 ? -4.742 -26.703 -10.648 1 96.44 90 LYS A N 1
ATOM 709 C CA . LYS A 1 90 ? -3.391 -26.859 -11.18 1 96.44 90 LYS A CA 1
ATOM 710 C C . LYS A 1 90 ? -2.381 -26.062 -10.359 1 96.44 90 LYS A C 1
ATOM 712 O O . LYS A 1 90 ? -1.278 -26.547 -10.086 1 96.44 90 LYS A O 1
ATOM 717 N N . TRP A 1 91 ? -2.762 -24.922 -9.953 1 96.38 91 TRP A N 1
ATOM 718 C CA . TRP A 1 91 ? -1.877 -24.094 -9.133 1 96.38 91 TRP A CA 1
ATOM 719 C C . TRP A 1 91 ? -1.789 -24.641 -7.711 1 96.38 91 TRP A C 1
ATOM 721 O O . TRP A 1 91 ? -0.743 -24.547 -7.066 1 96.38 91 TRP A O 1
ATOM 731 N N . ASN A 1 92 ? -2.871 -25.188 -7.238 1 96.19 92 ASN A N 1
ATOM 732 C CA . ASN A 1 92 ? -2.869 -25.781 -5.902 1 96.19 92 ASN A CA 1
ATOM 733 C C . ASN A 1 92 ? -2.002 -27.031 -5.844 1 96.19 92 ASN A C 1
ATOM 735 O O . ASN A 1 92 ? -1.646 -27.5 -4.758 1 96.19 92 ASN A O 1
ATOM 739 N N . ALA A 1 93 ? -1.748 -27.547 -6.996 1 94.25 93 ALA A N 1
ATOM 740 C CA . ALA A 1 93 ? -0.813 -28.672 -7.07 1 94.25 93 ALA A CA 1
ATOM 741 C C . ALA A 1 93 ? 0.631 -28.188 -6.965 1 94.25 93 ALA A C 1
ATOM 743 O O . ALA A 1 93 ? 1.553 -29 -6.824 1 94.25 93 ALA A O 1
ATOM 744 N N . LYS A 1 94 ? 0.755 -26.859 -7.109 1 92.69 94 LYS A N 1
ATOM 745 C CA . LYS A 1 94 ? 2.051 -26.203 -6.949 1 92.69 94 LYS A CA 1
ATOM 746 C C . LYS A 1 94 ? 2.129 -25.469 -5.617 1 92.69 94 LYS A C 1
ATOM 748 O O . LYS A 1 94 ? 1.177 -25.484 -4.836 1 92.69 94 LYS A O 1
ATOM 753 N N . SER A 1 95 ? 3.229 -24.891 -5.348 1 93 95 SER A N 1
ATOM 754 C CA . SER A 1 95 ? 3.385 -24.141 -4.105 1 93 95 SER A CA 1
ATOM 755 C C . SER A 1 95 ? 2.979 -22.688 -4.285 1 93 95 SER A C 1
ATOM 757 O O . SER A 1 95 ? 3.449 -22.016 -5.203 1 93 95 SER A O 1
ATOM 759 N N . VAL A 1 96 ? 2.098 -22.266 -3.422 1 95.88 96 VAL A N 1
ATOM 760 C CA . VAL A 1 96 ? 1.704 -20.859 -3.4 1 95.88 96 VAL A CA 1
ATOM 761 C C . VAL A 1 96 ? 2.172 -20.203 -2.1 1 95.88 96 VAL A C 1
ATOM 763 O O . VAL A 1 96 ? 1.683 -20.547 -1.02 1 95.88 96 VAL A O 1
ATOM 766 N N . TYR A 1 97 ? 3.066 -19.281 -2.287 1 95.19 97 TYR A N 1
ATOM 767 C CA . TYR A 1 97 ? 3.688 -18.672 -1.118 1 95.19 97 TYR A CA 1
ATOM 768 C C . TYR A 1 97 ? 3.188 -17.234 -0.918 1 95.19 97 TYR A C 1
ATOM 770 O O . TYR A 1 97 ? 2.932 -16.516 -1.889 1 95.19 97 TYR A O 1
ATOM 778 N N . VAL A 1 98 ? 3.137 -16.891 0.371 1 94.88 98 VAL A N 1
ATOM 779 C CA . VAL A 1 98 ? 2.738 -15.539 0.753 1 94.88 98 VAL A CA 1
ATOM 780 C C . VAL A 1 98 ? 3.656 -15.023 1.859 1 94.88 98 VAL A C 1
ATOM 782 O O . VAL A 1 98 ? 4.348 -15.805 2.516 1 94.88 98 VAL A O 1
ATOM 785 N N . VAL A 1 99 ? 3.758 -13.688 1.992 1 89.62 99 VAL A N 1
ATOM 786 C CA . VAL A 1 99 ? 4.645 -13.109 3.002 1 89.62 99 VAL A CA 1
ATOM 787 C C . VAL A 1 99 ? 3.816 -12.469 4.109 1 89.62 99 VAL A C 1
ATOM 789 O O . VAL A 1 99 ? 4.367 -11.836 5.016 1 89.62 99 VAL A O 1
ATOM 792 N N . GLY A 1 100 ? 2.65 -12.781 4.371 1 89.56 100 GLY A N 1
ATOM 793 C CA . GLY A 1 100 ? 1.849 -12.203 5.434 1 89.56 100 GLY A CA 1
ATOM 794 C C . GLY A 1 100 ? 0.448 -12.781 5.512 1 89.56 100 GLY A C 1
ATOM 795 O O . GLY A 1 100 ? -0.088 -13.258 4.508 1 89.56 100 GLY A O 1
ATOM 796 N N . ASP A 1 101 ? -0.148 -12.609 6.75 1 90.5 101 ASP A N 1
ATOM 797 C CA . ASP A 1 101 ? -1.464 -13.18 7.02 1 90.5 101 ASP A CA 1
ATOM 798 C C . ASP A 1 101 ? -2.537 -12.516 6.164 1 90.5 101 ASP A C 1
ATOM 800 O O . ASP A 1 101 ? -3.445 -13.18 5.668 1 90.5 101 ASP A O 1
ATOM 804 N N . ALA A 1 102 ? -2.434 -11.242 6.125 1 85.69 102 ALA A N 1
ATOM 805 C CA . ALA A 1 102 ? -3.424 -10.516 5.332 1 85.69 102 ALA A CA 1
ATOM 806 C C . ALA A 1 102 ? -3.42 -10.992 3.883 1 85.69 102 ALA A C 1
ATOM 808 O O . ALA A 1 102 ? -4.48 -11.195 3.285 1 85.69 102 ALA A O 1
ATOM 809 N N . THR A 1 103 ? -2.248 -11.172 3.332 1 91.88 103 THR A N 1
ATOM 810 C CA . THR A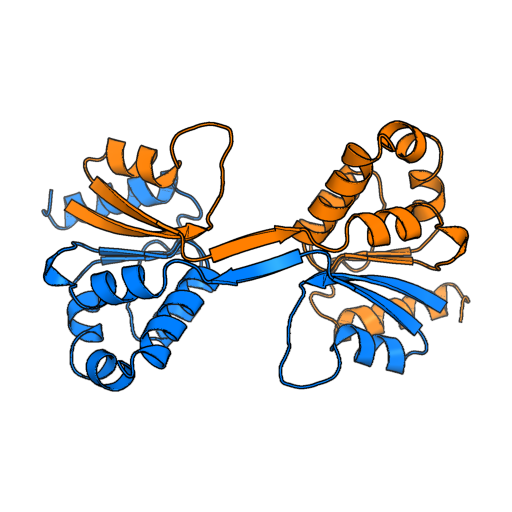 1 103 ? -2.104 -11.656 1.965 1 91.88 103 THR A CA 1
ATOM 811 C C . THR A 1 103 ? -2.623 -13.086 1.844 1 91.88 103 THR A C 1
ATOM 813 O O . THR A 1 103 ? -3.361 -13.406 0.91 1 91.88 103 THR A O 1
ATOM 816 N N . ALA A 1 104 ? -2.309 -13.898 2.861 1 94.88 104 ALA A N 1
ATOM 817 C CA . ALA A 1 104 ? -2.748 -15.297 2.867 1 94.88 104 ALA A CA 1
ATOM 818 C C . ALA A 1 104 ? -4.27 -15.391 2.818 1 94.88 104 ALA A C 1
ATOM 820 O O . ALA A 1 104 ? -4.824 -16.188 2.053 1 94.88 104 ALA A O 1
ATOM 821 N N . SER A 1 105 ? -4.855 -14.625 3.6 1 94.56 105 SER A N 1
ATOM 822 C CA . SER A 1 105 ? -6.312 -14.625 3.666 1 94.56 105 SER A CA 1
ATOM 823 C C . SER A 1 105 ? -6.926 -14.297 2.312 1 94.56 105 SER A C 1
ATOM 825 O O . SER A 1 105 ? -7.906 -14.922 1.897 1 94.56 105 SER A O 1
ATOM 827 N N . LEU A 1 106 ? -6.379 -13.391 1.63 1 94.69 106 LEU A N 1
ATOM 828 C CA . LEU A 1 106 ? -6.906 -12.969 0.339 1 94.69 106 LEU A CA 1
ATOM 829 C C . LEU A 1 106 ? -6.652 -14.023 -0.73 1 94.69 106 LEU A C 1
ATOM 831 O O . LEU A 1 106 ? -7.5 -14.258 -1.594 1 94.69 106 LEU A O 1
ATOM 835 N N . VAL A 1 107 ? -5.5 -14.617 -0.678 1 97 107 VAL A N 1
ATOM 836 C CA . VAL A 1 107 ? -5.172 -15.672 -1.636 1 97 107 VAL A CA 1
ATOM 837 C C . VAL A 1 107 ? -6.129 -16.844 -1.458 1 97 107 VAL A C 1
ATOM 839 O O . VAL A 1 107 ? -6.59 -17.438 -2.439 1 97 107 VAL A O 1
ATOM 842 N N . SER A 1 108 ? -6.453 -17.141 -0.249 1 96.31 108 SER A N 1
ATOM 843 C CA . SER A 1 108 ? -7.391 -18.219 0.04 1 96.31 108 SER A CA 1
ATOM 844 C C . SER A 1 108 ? -8.766 -17.938 -0.548 1 96.31 108 SER A C 1
ATOM 846 O O . SER A 1 108 ? -9.484 -18.844 -0.958 1 96.31 108 SER A O 1
ATOM 848 N N . LYS A 1 109 ? -9.117 -16.703 -0.613 1 94.88 109 LYS A N 1
ATOM 849 C CA . LYS A 1 109 ? -10.422 -16.312 -1.139 1 94.88 109 LYS A CA 1
ATOM 850 C C . LYS A 1 109 ? -10.531 -16.625 -2.627 1 94.88 109 LYS A C 1
ATOM 852 O O . LYS A 1 109 ? -11.633 -16.859 -3.133 1 94.88 109 LYS A O 1
ATOM 857 N N . ILE A 1 110 ? -9.438 -16.609 -3.309 1 94.75 110 ILE A N 1
ATOM 858 C CA . ILE A 1 110 ? -9.5 -16.922 -4.73 1 94.75 110 ILE A CA 1
ATOM 859 C C . ILE A 1 110 ? -9.273 -18.422 -4.934 1 94.75 110 ILE A C 1
ATOM 861 O O . ILE A 1 110 ? -9.102 -18.891 -6.062 1 94.75 110 ILE A O 1
ATOM 865 N N . GLY A 1 111 ? -9.133 -19.141 -3.789 1 95.81 111 GLY A N 1
ATOM 866 C CA . GLY A 1 111 ? -9.211 -20.594 -3.857 1 95.81 111 GLY A CA 1
ATOM 867 C C . GLY A 1 111 ? -7.855 -21.266 -3.793 1 95.81 111 GLY A C 1
ATOM 868 O O . GLY A 1 111 ? -7.73 -22.453 -4.086 1 95.81 111 GLY A O 1
ATOM 869 N N . LEU A 1 112 ? -6.812 -20.578 -3.48 1 97.31 112 LEU A N 1
ATOM 870 C CA . LEU A 1 112 ? -5.48 -21.172 -3.457 1 97.31 112 LEU A CA 1
ATOM 871 C C . LEU A 1 112 ? -5.047 -21.484 -2.029 1 97.31 112 LEU A C 1
ATOM 873 O O . LEU A 1 112 ? -5.355 -20.719 -1.105 1 97.31 112 LEU A O 1
ATOM 877 N N . ASP A 1 113 ? -4.391 -22.531 -1.881 1 96.25 113 ASP A N 1
ATOM 878 C CA . ASP A 1 113 ? -3.773 -22.875 -0.604 1 96.25 113 ASP A CA 1
ATOM 879 C C . ASP A 1 113 ? -2.41 -22.203 -0.449 1 96.25 113 ASP A C 1
ATOM 881 O O . ASP A 1 113 ? -1.569 -22.281 -1.347 1 96.25 113 ASP A O 1
ATOM 885 N N . THR A 1 114 ? -2.215 -21.656 0.691 1 95.62 114 THR A N 1
ATOM 886 C CA . THR A 1 114 ? -1.025 -20.812 0.832 1 95.62 114 THR A CA 1
ATOM 887 C C . THR A 1 114 ? -0.061 -21.422 1.85 1 95.62 114 THR A C 1
ATOM 889 O O . THR A 1 114 ? -0.464 -22.219 2.697 1 95.62 114 THR A O 1
ATOM 892 N N . GLU A 1 115 ? 1.197 -21.062 1.659 1 93.38 115 GLU A N 1
ATOM 893 C CA . GLU A 1 115 ? 2.262 -21.375 2.609 1 93.38 115 GLU A CA 1
ATOM 894 C C . GLU A 1 115 ? 3.168 -20.172 2.834 1 93.38 115 GLU A C 1
ATOM 896 O O . GLU A 1 115 ? 3.23 -19.266 1.996 1 93.38 115 GLU A O 1
ATOM 901 N N . GLY A 1 116 ? 3.814 -20.141 3.992 1 91.88 116 GLY A N 1
ATOM 902 C CA . GLY A 1 116 ? 4.832 -19.141 4.254 1 91.88 116 GLY A CA 1
ATOM 903 C C . GLY A 1 116 ? 4.277 -17.875 4.883 1 91.88 116 GLY A C 1
ATOM 904 O O . GLY A 1 116 ? 4.906 -16.812 4.824 1 91.88 116 GLY A O 1
ATOM 905 N N . GLU A 1 117 ? 3.096 -17.875 5.48 1 91.75 117 GLU A N 1
ATOM 906 C CA . GLU A 1 117 ? 2.414 -16.703 6.016 1 91.75 117 GLU A CA 1
ATOM 907 C C . GLU A 1 117 ? 3.213 -16.078 7.152 1 91.75 117 GLU A C 1
ATOM 909 O O . GLU A 1 117 ? 3.102 -14.867 7.402 1 91.75 117 GLU A O 1
ATOM 914 N N . THR A 1 118 ? 4.098 -16.828 7.711 1 89.25 118 THR A N 1
ATOM 915 C CA . THR A 1 118 ? 4.797 -16.359 8.898 1 89.25 118 THR A CA 1
ATOM 916 C C . THR A 1 118 ? 6.148 -15.758 8.523 1 89.25 118 THR A C 1
ATOM 918 O O . THR A 1 118 ? 6.836 -15.18 9.367 1 89.25 118 THR A O 1
ATOM 921 N N . CYS A 1 119 ? 6.598 -15.859 7.309 1 87.25 119 CYS A N 1
ATOM 922 C CA . CYS A 1 119 ? 7.949 -15.469 6.926 1 87.25 119 CYS A CA 1
ATOM 923 C C . CYS A 1 119 ? 8.102 -13.953 6.93 1 87.25 119 CYS A C 1
ATOM 925 O O . CYS A 1 119 ? 9.125 -13.43 7.371 1 87.25 119 CYS A O 1
ATOM 927 N N . GLY A 1 120 ? 7.23 -13.211 6.34 1 86.56 120 GLY A N 1
ATOM 928 C CA . GLY A 1 120 ? 7.184 -11.766 6.461 1 86.56 120 GLY A CA 1
ATOM 929 C C . GLY A 1 120 ? 8.164 -11.055 5.551 1 86.56 120 GLY A C 1
ATOM 930 O O . GLY A 1 120 ? 8.078 -9.836 5.359 1 86.56 120 GLY A O 1
ATOM 931 N N . ASN A 1 121 ? 9.289 -11.734 5.129 1 88.5 121 ASN A N 1
ATOM 932 C CA . ASN A 1 121 ? 10.258 -11.109 4.234 1 88.5 121 ASN A CA 1
ATOM 933 C C . ASN A 1 121 ? 10.898 -12.125 3.297 1 88.5 121 ASN A C 1
ATOM 935 O O . ASN A 1 121 ? 10.625 -13.32 3.391 1 88.5 121 ASN A O 1
ATOM 939 N N . ALA A 1 122 ? 11.766 -11.523 2.389 1 89.75 122 ALA A N 1
ATOM 940 C CA . ALA A 1 122 ? 12.375 -12.328 1.332 1 89.75 122 ALA A CA 1
ATOM 941 C C . ALA A 1 122 ? 13.297 -13.391 1.916 1 89.75 122 ALA A C 1
ATOM 943 O O . ALA A 1 122 ? 13.258 -14.555 1.497 1 89.75 122 ALA A O 1
ATOM 944 N N . GLU A 1 123 ? 14.062 -12.977 2.869 1 92 123 GLU A N 1
ATOM 945 C CA . GLU A 1 123 ? 15.055 -13.875 3.447 1 92 123 GLU A CA 1
ATOM 946 C C . GLU A 1 123 ? 14.383 -15.055 4.148 1 92 123 GLU A C 1
ATOM 948 O O . GLU A 1 123 ? 14.742 -16.219 3.908 1 92 123 GLU A O 1
ATOM 953 N N . LYS A 1 124 ? 13.438 -14.859 4.938 1 92.75 124 LYS A N 1
ATOM 954 C CA . LYS A 1 124 ? 12.742 -15.906 5.676 1 92.75 124 LYS A CA 1
ATOM 955 C C . LYS A 1 124 ? 11.93 -16.797 4.734 1 92.75 124 LYS A C 1
ATOM 957 O O . LYS A 1 124 ? 11.828 -18 4.945 1 92.75 124 LYS A O 1
ATOM 962 N N . LEU A 1 125 ? 11.391 -16.219 3.768 1 92.88 125 LEU A N 1
ATOM 963 C CA . LEU A 1 125 ? 10.617 -17 2.807 1 92.88 125 LEU A CA 1
ATOM 964 C C . LEU A 1 125 ? 11.516 -17.969 2.047 1 92.88 125 LEU A C 1
ATOM 966 O O . LEU A 1 125 ? 11.164 -19.125 1.866 1 92.88 125 LEU A O 1
ATOM 970 N N . ALA A 1 126 ? 12.656 -17.438 1.577 1 91.69 126 ALA A N 1
ATOM 971 C CA . ALA A 1 126 ? 13.602 -18.281 0.861 1 91.69 126 ALA A CA 1
ATOM 972 C C . ALA A 1 126 ? 14.039 -19.469 1.723 1 91.69 126 ALA A C 1
ATOM 974 O O . ALA A 1 126 ? 14.117 -20.594 1.241 1 91.69 126 ALA A O 1
ATOM 975 N N . GLU A 1 127 ? 14.312 -19.172 2.938 1 90.94 127 GLU A N 1
ATOM 976 C CA . GLU A 1 127 ? 14.688 -20.219 3.875 1 90.94 127 GLU A CA 1
ATOM 977 C C . GLU A 1 127 ? 13.562 -21.25 4.027 1 90.94 127 GLU A C 1
ATOM 979 O O . GLU A 1 127 ? 13.82 -22.453 4.07 1 90.94 127 GLU A O 1
ATOM 984 N N . TYR A 1 128 ? 12.43 -20.781 4.172 1 92.25 128 TYR A N 1
ATOM 985 C CA . TYR A 1 128 ? 11.258 -21.641 4.305 1 92.25 128 TYR A CA 1
ATOM 986 C C . TYR A 1 128 ? 11.109 -22.531 3.084 1 92.25 128 TYR A C 1
ATOM 988 O O . TYR A 1 128 ? 10.883 -23.75 3.219 1 92.25 128 TYR A O 1
ATOM 996 N N . ILE A 1 129 ? 11.148 -22 1.929 1 89.06 129 ILE A N 1
ATOM 997 C CA . ILE A 1 129 ? 10.977 -22.734 0.678 1 89.06 129 ILE A CA 1
ATOM 998 C C . ILE A 1 129 ? 12.047 -23.812 0.557 1 89.06 129 ILE A C 1
ATOM 1000 O O . ILE A 1 129 ? 11.758 -24.938 0.177 1 89.06 129 ILE A O 1
ATOM 1004 N N . CYS A 1 130 ? 13.234 -23.438 0.875 1 85.94 130 CYS A N 1
ATOM 1005 C CA . CYS A 1 130 ? 14.336 -24.375 0.774 1 85.94 130 CYS A CA 1
ATOM 1006 C C . CYS A 1 130 ? 14.172 -25.516 1.762 1 85.94 130 CYS A C 1
ATOM 1008 O O . CYS A 1 130 ? 14.5 -26.672 1.449 1 85.94 130 CYS A O 1
ATOM 1010 N N . SER A 1 131 ? 13.711 -25.156 2.867 1 83.44 131 SER A N 1
ATOM 1011 C CA . SER A 1 131 ? 13.5 -26.188 3.875 1 83.44 131 SER A CA 1
ATOM 1012 C C . SER A 1 131 ? 12.344 -27.109 3.484 1 83.44 131 SER A C 1
ATOM 1014 O O . SER A 1 131 ? 12.398 -28.312 3.732 1 83.44 131 SER A O 1
ATOM 1016 N N . SER A 1 132 ? 11.336 -26.531 2.918 1 73.38 132 SER A N 1
ATOM 1017 C CA . SER A 1 132 ? 10.172 -27.312 2.504 1 73.38 132 SER A CA 1
ATOM 1018 C C . SER A 1 132 ? 10.492 -28.203 1.305 1 73.38 132 SER A C 1
ATOM 1020 O O . SER A 1 132 ? 9.984 -29.312 1.198 1 73.38 132 SER A O 1
ATOM 1022 N N . GLU A 1 133 ? 11.172 -27.594 0.347 1 64.88 133 GLU A N 1
ATOM 1023 C CA . GLU A 1 133 ? 11.539 -28.375 -0.841 1 64.88 133 GLU A CA 1
ATOM 1024 C C . GLU A 1 133 ? 12.492 -29.5 -0.491 1 64.88 133 GLU A C 1
ATOM 1026 O O . GLU A 1 133 ? 12.461 -30.562 -1.121 1 64.88 133 GLU A O 1
ATOM 1031 N N . GLU A 1 134 ? 13.344 -29.172 0.362 1 57.5 134 GLU A N 1
ATOM 1032 C CA . GLU A 1 134 ? 14.18 -30.281 0.822 1 57.5 134 GLU A CA 1
ATOM 1033 C C . GLU A 1 134 ? 13.328 -31.422 1.391 1 57.5 134 GLU A C 1
ATOM 1035 O O . GLU A 1 134 ? 13.609 -32.594 1.158 1 57.5 134 GLU A O 1
ATOM 1040 N N . VAL A 1 135 ? 12.32 -30.969 2.062 1 50.06 135 VAL A N 1
ATOM 1041 C CA . VAL A 1 135 ? 11.477 -32 2.666 1 50.06 135 VAL A CA 1
ATOM 1042 C C . VAL A 1 135 ? 10.68 -32.719 1.581 1 50.06 135 VAL A C 1
ATOM 1044 O O . VAL A 1 135 ? 10.461 -33.938 1.664 1 50.06 135 VAL A O 1
ATOM 1047 N N . ASN A 1 136 ? 10.219 -31.859 0.671 1 52.12 136 ASN A N 1
ATOM 1048 C CA . ASN A 1 136 ? 9.422 -32.531 -0.344 1 52.12 136 ASN A CA 1
ATOM 1049 C C . ASN A 1 136 ? 10.297 -33.125 -1.44 1 52.12 136 ASN A C 1
ATOM 1051 O O . ASN A 1 136 ? 9.797 -33.844 -2.309 1 52.12 136 ASN A O 1
ATOM 1055 N N . GLY A 1 137 ? 11.555 -33.25 -1.205 1 44.72 137 GLY A N 1
ATOM 1056 C CA . GLY A 1 137 ? 12.484 -33.938 -2.088 1 44.72 137 GLY A CA 1
ATOM 1057 C C . GLY A 1 137 ? 12.617 -33.281 -3.443 1 44.72 137 GLY A C 1
ATOM 1058 O O . GLY A 1 137 ? 12.984 -33.938 -4.426 1 44.72 137 GLY A O 1
ATOM 1059 N N . ILE A 1 138 ? 12.086 -32.062 -3.531 1 46.66 138 ILE A N 1
ATOM 1060 C CA . ILE A 1 138 ? 12.008 -31.578 -4.902 1 46.66 138 ILE A CA 1
ATOM 1061 C C . ILE A 1 138 ? 13.359 -31.016 -5.32 1 46.66 138 ILE A C 1
ATOM 1063 O O . ILE A 1 138 ? 13.688 -30.969 -6.508 1 46.66 138 ILE A O 1
ATOM 1067 N N . PHE A 1 139 ? 14.156 -30.547 -4.391 1 42.5 139 PHE A N 1
ATOM 1068 C CA . PHE A 1 139 ? 15.5 -30.234 -4.875 1 42.5 139 PHE A CA 1
ATOM 1069 C C . PHE A 1 139 ? 16.422 -31.438 -4.77 1 42.5 139 PHE A C 1
ATOM 1071 O O . PHE A 1 139 ? 16.281 -32.25 -3.842 1 42.5 139 PHE A O 1
ATOM 1078 N N . MET B 1 1 ? 13.969 -24.594 -9.836 1 83.12 1 MET B N 1
ATOM 1079 C CA . MET B 1 1 ? 12.523 -24.438 -9.922 1 83.12 1 MET B CA 1
ATOM 1080 C C . MET B 1 1 ? 12.141 -23 -10.25 1 83.12 1 MET B C 1
ATOM 1082 O O . MET B 1 1 ? 12.766 -22.062 -9.75 1 83.12 1 MET B O 1
ATOM 1086 N N . LYS B 1 2 ? 11.234 -22.875 -11.273 1 92 2 LYS B N 1
ATOM 1087 C CA . LYS B 1 2 ? 10.781 -21.547 -11.68 1 92 2 LYS B CA 1
ATOM 1088 C C . LYS B 1 2 ? 9.547 -21.109 -10.898 1 92 2 LYS B C 1
ATOM 1090 O O . LYS B 1 2 ? 8.602 -21.891 -10.75 1 92 2 LYS B O 1
ATOM 1095 N N . VAL B 1 3 ? 9.688 -19.906 -10.398 1 94.12 3 VAL B N 1
ATOM 1096 C CA . VAL B 1 3 ? 8.539 -19.422 -9.633 1 94.12 3 VAL B CA 1
ATOM 1097 C C . VAL B 1 3 ? 8.141 -18.031 -10.125 1 94.12 3 VAL B C 1
ATOM 1099 O O . VAL B 1 3 ? 8.984 -17.266 -10.594 1 94.12 3 VAL B O 1
ATOM 1102 N N . LEU B 1 4 ? 6.844 -17.75 -10.078 1 95.5 4 LEU B N 1
ATOM 1103 C CA . LEU B 1 4 ? 6.328 -16.438 -10.406 1 95.5 4 LEU B CA 1
ATOM 1104 C C . LEU B 1 4 ? 6.266 -15.547 -9.164 1 95.5 4 LEU B C 1
ATOM 1106 O O . LEU B 1 4 ? 5.68 -15.93 -8.156 1 95.5 4 LEU B O 1
ATOM 1110 N N . LEU B 1 5 ? 6.945 -14.438 -9.219 1 95.56 5 LEU B N 1
ATOM 1111 C CA . LEU B 1 5 ? 7.02 -13.492 -8.109 1 95.56 5 LEU B CA 1
ATOM 1112 C C . LEU B 1 5 ? 6.258 -12.211 -8.438 1 95.56 5 LEU B C 1
ATOM 1114 O O . LEU B 1 5 ? 6.672 -11.438 -9.305 1 95.56 5 LEU B O 1
ATOM 1118 N N . LEU B 1 6 ? 5.141 -12.023 -7.766 1 95.19 6 LEU B N 1
ATOM 1119 C CA . LEU B 1 6 ? 4.301 -10.852 -7.988 1 95.19 6 LEU B CA 1
ATOM 1120 C C . LEU B 1 6 ? 4.609 -9.758 -6.973 1 95.19 6 LEU B C 1
ATOM 1122 O O . LEU B 1 6 ? 4.41 -9.945 -5.77 1 95.19 6 LEU B O 1
ATOM 1126 N N . LYS B 1 7 ? 5.09 -8.625 -7.555 1 90.19 7 LYS B N 1
ATOM 1127 C CA . LYS B 1 7 ? 5.52 -7.551 -6.664 1 90.19 7 LYS B CA 1
ATOM 1128 C C . LYS B 1 7 ? 5.215 -6.184 -7.27 1 90.19 7 LYS B C 1
ATOM 1130 O O . LYS B 1 7 ? 4.727 -6.09 -8.398 1 90.19 7 LYS B O 1
ATOM 1135 N N . ASP B 1 8 ? 5.434 -5.18 -6.359 1 87.69 8 ASP B N 1
ATOM 1136 C CA . ASP B 1 8 ? 5.344 -3.809 -6.848 1 87.69 8 ASP B CA 1
ATOM 1137 C C . ASP B 1 8 ? 6.539 -3.463 -7.734 1 87.69 8 ASP B C 1
ATOM 1139 O O . ASP B 1 8 ? 7.594 -4.094 -7.641 1 87.69 8 ASP B O 1
ATOM 1143 N N . ALA B 1 9 ? 6.203 -2.471 -8.555 1 76 9 ALA B N 1
ATOM 1144 C CA . ALA B 1 9 ? 7.273 -1.978 -9.422 1 76 9 ALA B CA 1
ATOM 1145 C C . ALA B 1 9 ? 8.25 -1.105 -8.641 1 76 9 ALA B C 1
ATOM 1147 O O . ALA B 1 9 ? 7.902 -0.005 -8.211 1 76 9 ALA B O 1
ATOM 1148 N N . LYS B 1 10 ? 8.883 -1.603 -7.676 1 66.38 10 LYS B N 1
ATOM 1149 C CA . LYS B 1 10 ? 9.781 -0.73 -6.93 1 66.38 10 LYS B CA 1
ATOM 1150 C C . LYS B 1 10 ? 11.133 -0.615 -7.629 1 66.38 10 LYS B C 1
ATOM 1152 O O . LYS B 1 10 ? 11.617 -1.583 -8.219 1 66.38 10 LYS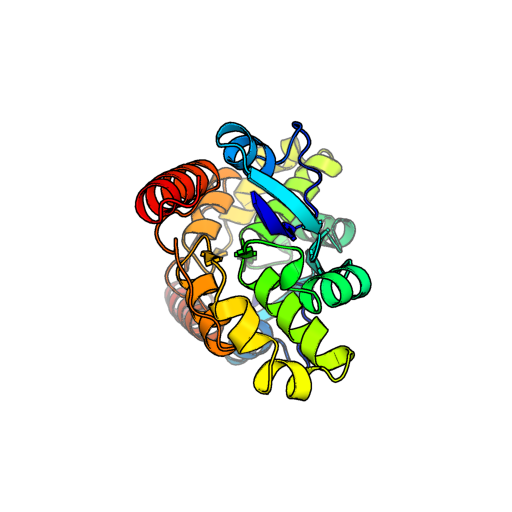 B O 1
ATOM 1157 N N . GLU B 1 11 ? 11.445 0.653 -8.016 1 54.38 11 GLU B N 1
ATOM 1158 C CA . GLU B 1 11 ? 12.773 0.989 -8.508 1 54.38 11 GLU B CA 1
ATOM 1159 C C . GLU B 1 11 ? 13.828 0.788 -7.422 1 54.38 11 GLU B C 1
ATOM 1161 O O . GLU B 1 11 ? 13.961 1.615 -6.52 1 54.38 11 GLU B O 1
ATOM 1166 N N . ASP B 1 12 ? 13.641 -0.154 -6.699 1 51.88 12 ASP B N 1
ATOM 1167 C CA . ASP B 1 12 ? 14.641 -0.143 -5.633 1 51.88 12 ASP B CA 1
ATOM 1168 C C . ASP B 1 12 ? 16 0.306 -6.16 1 51.88 12 ASP B C 1
ATOM 1170 O O . ASP B 1 12 ? 16.484 -0.213 -7.168 1 51.88 12 ASP B O 1
ATOM 1174 N N . ASP B 1 13 ? 16.297 1.51 -5.762 1 52.25 13 ASP B N 1
ATOM 1175 C CA . ASP B 1 13 ? 17.594 2.146 -6.012 1 52.25 13 ASP B CA 1
ATOM 1176 C C . ASP B 1 13 ? 18.734 1.146 -5.859 1 52.25 13 ASP B C 1
ATOM 1178 O O . ASP B 1 13 ? 19.844 1.394 -6.324 1 52.25 13 ASP B O 1
ATOM 1182 N N . CYS B 1 14 ? 18.578 0.408 -4.891 1 49.25 14 CYS B N 1
ATOM 1183 C CA . CYS B 1 14 ? 19.875 -0.147 -4.5 1 49.25 14 CYS B CA 1
ATOM 1184 C C . CYS B 1 14 ? 20.109 -1.494 -5.172 1 49.25 14 CYS B C 1
ATOM 1186 O O . CYS B 1 14 ? 20.922 -2.297 -4.691 1 49.25 14 CYS B O 1
ATOM 1188 N N . GLY B 1 15 ? 19.594 -1.863 -6.297 1 62.53 15 GLY B N 1
ATOM 1189 C CA . GLY B 1 15 ? 20.125 -3.092 -6.859 1 62.53 15 GLY B CA 1
ATOM 1190 C C . GLY B 1 15 ? 19.047 -4.121 -7.176 1 62.53 15 GLY B C 1
ATOM 1191 O O . GLY B 1 15 ? 17.953 -3.766 -7.602 1 62.53 15 GLY B O 1
ATOM 1192 N N . GLN B 1 16 ? 19.484 -5.398 -7.012 1 77.06 16 GLN B N 1
ATOM 1193 C CA . GLN B 1 16 ? 18.703 -6.598 -7.297 1 77.06 16 GLN B CA 1
ATOM 1194 C C . GLN B 1 16 ? 17.578 -6.785 -6.277 1 77.06 16 GLN B C 1
ATOM 1196 O O . GLN B 1 16 ? 17.766 -6.5 -5.09 1 77.06 16 GLN B O 1
ATOM 1201 N N . ASP B 1 17 ? 16.422 -7.125 -6.715 1 87.25 17 ASP B N 1
ATOM 1202 C CA . ASP B 1 17 ? 15.273 -7.402 -5.855 1 87.25 17 ASP B CA 1
ATOM 1203 C C . ASP B 1 17 ? 15.625 -8.438 -4.793 1 87.25 17 ASP B C 1
ATOM 1205 O O . ASP B 1 17 ? 16.203 -9.484 -5.102 1 87.25 17 ASP B O 1
ATOM 1209 N N . PRO B 1 18 ? 15.43 -8.031 -3.578 1 88.12 18 PRO B N 1
ATOM 1210 C CA . PRO B 1 18 ? 15.797 -8.945 -2.492 1 88.12 18 PRO B CA 1
ATOM 1211 C C . PRO B 1 18 ? 15.203 -10.344 -2.67 1 88.12 18 PRO B C 1
ATOM 1213 O O . PRO B 1 18 ? 15.852 -11.336 -2.332 1 88.12 18 PRO B O 1
ATOM 1216 N N . TYR B 1 19 ? 13.984 -10.383 -3.074 1 91.69 19 TYR B N 1
ATOM 1217 C CA . TYR B 1 19 ? 13.375 -11.695 -3.271 1 91.69 19 TYR B CA 1
ATOM 1218 C C . TYR B 1 19 ? 14.109 -12.484 -4.348 1 91.69 19 TYR B C 1
ATOM 1220 O O . TYR B 1 19 ? 14.352 -13.68 -4.188 1 91.69 19 TYR B O 1
ATOM 1228 N N . ILE B 1 20 ? 14.422 -11.82 -5.406 1 91.5 20 ILE B N 1
ATOM 1229 C CA . ILE B 1 20 ? 15.156 -12.469 -6.484 1 91.5 20 ILE B CA 1
ATOM 1230 C C . ILE B 1 20 ? 16.516 -12.945 -5.965 1 91.5 20 ILE B C 1
ATOM 1232 O O . ILE B 1 20 ? 16.922 -14.078 -6.238 1 91.5 20 ILE B O 1
ATOM 1236 N N . ARG B 1 21 ? 17.109 -12.102 -5.25 1 91.25 21 ARG B N 1
ATOM 1237 C CA . ARG B 1 21 ? 18.422 -12.422 -4.711 1 91.25 21 ARG B CA 1
ATOM 1238 C C . ARG B 1 21 ? 18.344 -13.602 -3.754 1 91.25 21 ARG B C 1
ATOM 1240 O O . ARG B 1 21 ? 19.078 -14.586 -3.914 1 91.25 21 ARG B O 1
ATOM 1247 N N . GLU B 1 22 ? 17.516 -13.539 -2.809 1 91.56 22 GLU B N 1
ATOM 1248 C CA . GLU B 1 22 ? 17.406 -14.562 -1.776 1 91.56 22 GLU B CA 1
ATOM 1249 C C . GLU B 1 22 ? 16.969 -15.898 -2.369 1 91.56 22 GLU B C 1
ATOM 1251 O O . GLU B 1 22 ? 17.5 -16.953 -2.012 1 91.56 22 GLU B O 1
ATOM 1256 N N . LEU B 1 23 ? 16.016 -15.898 -3.217 1 91.81 23 LEU B N 1
ATOM 1257 C CA . LEU B 1 23 ? 15.555 -17.125 -3.859 1 91.81 23 LEU B CA 1
ATOM 1258 C C . LEU B 1 23 ? 16.641 -17.719 -4.742 1 91.81 23 LEU B C 1
ATOM 1260 O O . LEU B 1 23 ? 16.812 -18.953 -4.785 1 91.81 23 LEU B O 1
ATOM 1264 N N . GLY B 1 24 ? 17.281 -16.812 -5.402 1 92.12 24 GLY B N 1
ATOM 1265 C CA . GLY B 1 24 ? 18.391 -17.25 -6.238 1 92.12 24 GLY B CA 1
ATOM 1266 C C . GLY B 1 24 ? 19.484 -17.953 -5.461 1 92.12 24 GLY B C 1
ATOM 1267 O O . GLY B 1 24 ? 20.094 -18.906 -5.957 1 92.12 24 GLY B O 1
ATOM 1268 N N . LEU B 1 25 ? 19.75 -17.531 -4.297 1 89.62 25 LEU B N 1
ATOM 1269 C CA . LEU B 1 25 ? 20.766 -18.141 -3.43 1 89.62 25 LEU B CA 1
ATOM 1270 C C . LEU B 1 25 ? 20.438 -19.594 -3.141 1 89.62 25 LEU B C 1
ATOM 1272 O O . LEU B 1 25 ? 21.328 -20.406 -2.914 1 89.62 25 LEU B O 1
ATOM 1276 N N . TYR B 1 26 ? 19.219 -19.922 -3.275 1 87 26 TYR B N 1
ATOM 1277 C CA . TYR B 1 26 ? 18.781 -21.281 -2.994 1 87 26 TYR B CA 1
ATOM 1278 C C . TYR B 1 26 ? 18.453 -22.031 -4.281 1 87 26 TYR B C 1
ATOM 1280 O O . TYR B 1 26 ? 17.812 -23.078 -4.254 1 87 26 TYR B O 1
ATOM 1288 N N . GLY B 1 27 ? 18.75 -21.469 -5.41 1 86.88 27 GLY B N 1
ATOM 1289 C CA . GLY B 1 27 ? 18.641 -22.141 -6.691 1 86.88 27 GLY B CA 1
ATOM 1290 C C . GLY B 1 27 ? 17.281 -21.984 -7.344 1 86.88 27 GLY B C 1
ATOM 1291 O O . GLY B 1 27 ? 16.938 -22.688 -8.289 1 86.88 27 GLY B O 1
ATOM 1292 N N . LEU B 1 28 ? 16.5 -21.094 -6.879 1 89.5 28 LEU B N 1
ATOM 1293 C CA . LEU B 1 28 ? 15.195 -20.828 -7.477 1 89.5 28 LEU B CA 1
ATOM 1294 C C . LEU B 1 28 ? 15.281 -19.688 -8.484 1 89.5 28 LEU B C 1
ATOM 1296 O O . LEU B 1 28 ? 15.992 -18.703 -8.266 1 89.5 28 LEU B O 1
ATOM 1300 N N . GLU B 1 29 ? 14.641 -19.953 -9.547 1 93 29 GLU B N 1
ATOM 1301 C CA . GLU B 1 29 ? 14.547 -18.906 -10.562 1 93 29 GLU B CA 1
ATOM 1302 C C . GLU B 1 29 ? 13.211 -18.172 -10.469 1 93 29 GLU B C 1
ATOM 1304 O O . GLU B 1 29 ? 12.164 -18.719 -10.828 1 93 29 GLU B O 1
ATOM 1309 N N . ALA B 1 30 ? 13.328 -17 -10.047 1 93.19 30 ALA B N 1
ATOM 1310 C CA . ALA B 1 30 ? 12.102 -16.234 -9.875 1 93.19 30 ALA B CA 1
ATOM 1311 C C . ALA B 1 30 ? 11.875 -15.297 -11.055 1 93.19 30 ALA B C 1
ATOM 1313 O O . ALA B 1 30 ? 12.766 -14.547 -11.438 1 93.19 30 ALA B O 1
ATOM 1314 N N . THR B 1 31 ? 10.719 -15.422 -11.656 1 93.62 31 THR B N 1
ATOM 1315 C CA . THR B 1 31 ? 10.266 -14.461 -12.656 1 93.62 31 THR B CA 1
ATOM 1316 C C . THR B 1 31 ? 9.461 -13.344 -12.008 1 93.62 31 THR B C 1
ATOM 1318 O O . THR B 1 31 ? 8.336 -13.562 -11.547 1 93.62 31 THR B O 1
ATOM 1321 N N . LEU B 1 32 ? 10.086 -12.188 -12 1 93.25 32 LEU B N 1
ATOM 1322 C CA . LEU B 1 32 ? 9.445 -11.047 -11.352 1 93.25 32 LEU B CA 1
ATOM 1323 C C . LEU B 1 32 ? 8.422 -10.398 -12.273 1 93.25 32 LEU B C 1
ATOM 1325 O O . LEU B 1 32 ? 8.734 -10.07 -13.422 1 93.25 32 LEU B O 1
ATOM 1329 N N . ILE B 1 33 ? 7.172 -10.273 -11.812 1 93.81 33 ILE B N 1
ATOM 1330 C CA . ILE B 1 33 ? 6.117 -9.555 -12.523 1 93.81 33 ILE B CA 1
ATOM 1331 C C . ILE B 1 33 ? 5.668 -8.359 -11.695 1 93.81 33 ILE B C 1
ATOM 1333 O O . ILE B 1 33 ? 5.027 -8.523 -10.648 1 93.81 33 ILE B O 1
ATOM 1337 N N . PRO B 1 34 ? 6.047 -7.227 -12.172 1 92.75 34 PRO B N 1
ATOM 1338 C CA . PRO B 1 34 ? 5.547 -6.035 -11.484 1 92.75 34 PRO B CA 1
ATOM 1339 C C . PRO B 1 34 ? 4.059 -5.797 -11.727 1 92.75 34 PRO B C 1
ATOM 1341 O O . PRO B 1 34 ? 3.672 -5.297 -12.781 1 92.75 34 PRO B O 1
ATOM 1344 N N . VAL B 1 35 ? 3.295 -6.078 -10.75 1 92.25 35 VAL B N 1
ATOM 1345 C CA . VAL B 1 35 ? 1.854 -6.047 -10.992 1 92.25 35 VAL B CA 1
ATOM 1346 C C . VAL B 1 35 ? 1.274 -4.73 -10.477 1 92.25 35 VAL B C 1
ATOM 1348 O O . VAL B 1 35 ? 0.119 -4.402 -10.75 1 92.25 35 VAL B O 1
ATOM 1351 N N . LEU B 1 36 ? 2.039 -3.963 -9.781 1 89.69 36 LEU B N 1
ATOM 1352 C CA . LEU B 1 36 ? 1.526 -2.709 -9.234 1 89.69 36 LEU B CA 1
ATOM 1353 C C . LEU B 1 36 ? 2.6 -1.626 -9.266 1 89.69 36 LEU B C 1
ATOM 1355 O O . LEU B 1 36 ? 3.793 -1.925 -9.164 1 89.69 36 LEU B O 1
ATOM 1359 N N . SER B 1 37 ? 2.184 -0.532 -9.438 1 86.69 37 SER B N 1
ATOM 1360 C CA . SER B 1 37 ? 3.035 0.65 -9.352 1 86.69 37 SER B CA 1
ATOM 1361 C C . SER B 1 37 ? 2.375 1.748 -8.523 1 86.69 37 SER B C 1
ATOM 1363 O O . SER B 1 37 ? 1.15 1.884 -8.531 1 86.69 37 SER B O 1
ATOM 1365 N N . PHE B 1 38 ? 3.211 2.42 -7.723 1 83.56 38 PHE B N 1
ATOM 1366 C CA . PHE B 1 38 ? 2.717 3.564 -6.969 1 83.56 38 PHE B CA 1
ATOM 1367 C C . PHE B 1 38 ? 3.391 4.852 -7.43 1 83.56 38 PHE B C 1
ATOM 1369 O O . PHE B 1 38 ? 4.574 4.848 -7.777 1 83.56 38 PHE B O 1
ATOM 1376 N N . GLU B 1 39 ? 2.602 5.77 -7.586 1 87.19 39 GLU B N 1
ATOM 1377 C CA . GLU B 1 39 ? 3.135 7.098 -7.891 1 87.19 39 GLU B CA 1
ATOM 1378 C C . GLU B 1 39 ? 2.574 8.148 -6.938 1 87.19 39 GLU B C 1
ATOM 1380 O O . GLU B 1 39 ? 1.404 8.086 -6.551 1 87.19 39 GLU B O 1
ATOM 1385 N N . PHE B 1 40 ? 3.451 9.062 -6.555 1 90.12 40 PHE B N 1
ATOM 1386 C CA . PHE B 1 40 ? 2.992 10.164 -5.723 1 90.12 40 PHE B CA 1
ATOM 1387 C C . PHE B 1 40 ? 2.348 11.258 -6.574 1 90.12 40 PHE B C 1
ATOM 1389 O O . PHE B 1 40 ? 2.867 11.609 -7.637 1 90.12 40 PHE B O 1
ATOM 1396 N N . LEU B 1 41 ? 1.274 11.664 -6.027 1 88.38 41 LEU B N 1
ATOM 1397 C CA . LEU B 1 41 ? 0.486 12.672 -6.738 1 88.38 41 LEU B CA 1
ATOM 1398 C C . LEU B 1 41 ? 0.324 13.93 -5.891 1 88.38 41 LEU B C 1
ATOM 1400 O O . LEU B 1 41 ? 0.537 13.898 -4.68 1 88.38 41 LEU B O 1
ATOM 1404 N N . SER B 1 42 ? -0.009 15.094 -6.508 1 90.94 42 SER B N 1
ATOM 1405 C CA . SER B 1 42 ? -0.427 16.359 -5.906 1 90.94 42 SER B CA 1
ATOM 1406 C C . SER B 1 42 ? 0.617 16.875 -4.922 1 90.94 42 SER B C 1
ATOM 1408 O O . SER B 1 42 ? 0.271 17.438 -3.881 1 90.94 42 SER B O 1
ATOM 1410 N N . LEU B 1 43 ? 1.836 16.641 -5.285 1 91.06 43 LEU B N 1
ATOM 1411 C CA . LEU B 1 43 ? 2.889 17.031 -4.355 1 91.06 43 LEU B CA 1
ATOM 1412 C C . LEU B 1 43 ? 2.986 18.562 -4.262 1 91.06 43 LEU B C 1
ATOM 1414 O O . LEU B 1 43 ? 3.188 19.109 -3.176 1 91.06 43 LEU B O 1
ATOM 1418 N N . THR B 1 44 ? 2.783 19.172 -5.422 1 91.88 44 THR B N 1
ATOM 1419 C CA . THR B 1 44 ? 2.846 20.641 -5.441 1 91.88 44 THR B CA 1
ATOM 1420 C C . THR B 1 44 ? 1.729 21.234 -4.594 1 91.88 44 THR B C 1
ATOM 1422 O O . THR B 1 44 ? 1.975 22.109 -3.766 1 91.88 44 THR B O 1
ATOM 1425 N N . SER B 1 45 ? 0.546 20.75 -4.824 1 93.12 45 SER B N 1
ATOM 1426 C CA . SER B 1 45 ? -0.601 21.219 -4.051 1 93.12 45 SER B CA 1
ATOM 1427 C C . SER B 1 45 ? -0.439 20.891 -2.568 1 93.12 45 SER B C 1
ATOM 1429 O O . SER B 1 45 ? -0.72 21.719 -1.707 1 93.12 45 SER B O 1
ATOM 1431 N N . PHE B 1 46 ? 0.004 19.766 -2.299 1 94.81 46 PHE B N 1
ATOM 1432 C CA . PHE B 1 46 ? 0.221 19.344 -0.919 1 94.81 46 PHE B CA 1
ATOM 1433 C C . PHE B 1 46 ? 1.27 20.219 -0.245 1 94.81 46 PHE B C 1
ATOM 1435 O O . PHE B 1 46 ? 1.074 20.672 0.885 1 94.81 46 PHE B O 1
ATOM 1442 N N . SER B 1 47 ? 2.318 20.422 -0.926 1 94.81 47 SER B N 1
ATOM 1443 C CA . SER B 1 47 ? 3.391 21.25 -0.379 1 94.81 47 SER B CA 1
ATOM 1444 C C . SER B 1 47 ? 2.887 22.641 -0.021 1 94.81 47 SER B C 1
ATOM 1446 O O . SER B 1 47 ? 3.225 23.188 1.036 1 94.81 47 SER B O 1
ATOM 1448 N N . GLU B 1 48 ? 2.127 23.156 -0.901 1 94.56 48 GLU B N 1
ATOM 1449 C CA . GLU B 1 48 ? 1.558 24.469 -0.669 1 94.56 48 GLU B CA 1
ATOM 1450 C C . GLU B 1 48 ? 0.696 24.484 0.59 1 94.56 48 GLU B C 1
ATOM 1452 O O . GLU B 1 48 ? 0.816 25.391 1.419 1 94.56 48 GLU B O 1
ATOM 1457 N N . LYS B 1 49 ? -0.112 23.547 0.751 1 95.06 49 LYS B N 1
ATOM 1458 C CA . LYS B 1 49 ? -1 23.484 1.908 1 95.06 49 LYS B CA 1
ATOM 1459 C C . LYS B 1 49 ? -0.218 23.188 3.184 1 95.06 49 LYS B C 1
ATOM 1461 O O . LYS B 1 49 ? -0.538 23.719 4.254 1 95.06 49 LYS B O 1
ATOM 1466 N N . LEU B 1 50 ? 0.772 22.391 3.055 1 94.81 50 LEU B N 1
ATOM 1467 C CA . LEU B 1 50 ? 1.617 22.031 4.188 1 94.81 50 LEU B CA 1
ATOM 1468 C C . LEU B 1 50 ? 2.381 23.234 4.711 1 94.81 50 LEU B C 1
ATOM 1470 O O . LEU B 1 50 ? 2.711 23.297 5.895 1 94.81 50 LEU B O 1
ATOM 1474 N N . SER B 1 51 ? 2.609 24.141 3.85 1 94.5 51 SER B N 1
ATOM 1475 C CA . SER B 1 51 ? 3.393 25.312 4.211 1 94.5 51 SER B CA 1
ATOM 1476 C C . SER B 1 51 ? 2.529 26.359 4.906 1 94.5 51 SER B C 1
ATOM 1478 O O . SER B 1 51 ? 3.037 27.391 5.375 1 94.5 51 SER B O 1
ATOM 1480 N N . HIS B 1 52 ? 1.247 26.125 4.953 1 94.62 52 HIS B N 1
ATOM 1481 C CA . HIS B 1 52 ? 0.336 27.078 5.586 1 94.62 52 HIS B CA 1
ATOM 1482 C C . HIS B 1 52 ? -0.476 26.406 6.688 1 94.62 52 HIS B C 1
ATOM 1484 O O . HIS B 1 52 ? -1.704 26.328 6.605 1 94.62 52 HIS B O 1
ATOM 1490 N N . PRO B 1 53 ? 0.226 26.062 7.746 1 95.19 53 PRO B N 1
ATOM 1491 C CA . PRO B 1 53 ? -0.463 25.406 8.852 1 95.19 53 PRO B CA 1
ATOM 1492 C C . PRO B 1 53 ? -1.567 26.266 9.461 1 95.19 53 PRO B C 1
ATOM 1494 O O . PRO B 1 53 ? -2.502 25.734 10.07 1 95.19 53 PRO B O 1
ATOM 1497 N N . GLU B 1 54 ? -1.536 27.562 9.312 1 94.56 54 GLU B N 1
ATOM 1498 C CA . GLU B 1 54 ? -2.512 28.484 9.891 1 94.56 54 GLU B CA 1
ATOM 1499 C C . GLU B 1 54 ? -3.889 28.297 9.258 1 94.56 54 GLU B C 1
ATOM 1501 O O . GLU B 1 54 ? -4.906 28.656 9.859 1 94.56 54 GLU B O 1
ATOM 1506 N N . ASP B 1 55 ? -3.895 27.719 8.117 1 95.06 55 ASP B N 1
ATOM 1507 C CA . ASP B 1 55 ? -5.156 27.562 7.398 1 95.06 55 ASP B CA 1
ATOM 1508 C C . ASP B 1 55 ? -5.883 26.297 7.844 1 95.06 55 ASP B C 1
ATOM 1510 O O . ASP B 1 55 ? -7.039 26.078 7.484 1 95.06 55 ASP B O 1
ATOM 1514 N N . TYR B 1 56 ? -5.266 25.531 8.648 1 94.56 56 TYR B N 1
ATOM 1515 C CA . TYR B 1 56 ? -5.832 24.25 9.016 1 94.56 56 TYR B CA 1
ATOM 1516 C C . TYR B 1 56 ? -5.719 24 10.516 1 94.56 56 TYR B C 1
ATOM 1518 O O . TYR B 1 56 ? -4.828 24.547 11.172 1 94.56 56 TYR B O 1
ATOM 1526 N N . GLY B 1 57 ? -6.621 23.141 10.992 1 91.75 57 GLY B N 1
ATOM 1527 C CA . GLY B 1 57 ? -6.609 22.797 12.406 1 91.75 57 GLY B CA 1
ATOM 1528 C C . GLY B 1 57 ? -5.887 21.5 12.695 1 91.75 57 GLY B C 1
ATOM 1529 O O . GLY B 1 57 ? -5.652 21.156 13.852 1 91.75 57 GLY B O 1
ATOM 1530 N N . GLY B 1 58 ? -5.551 20.812 11.609 1 94.25 58 GLY B N 1
ATOM 1531 C CA . GLY B 1 58 ? -4.867 19.547 11.836 1 94.25 58 GLY B CA 1
ATOM 1532 C C . GLY B 1 58 ? -4.551 18.812 10.555 1 94.25 58 GLY B C 1
ATOM 1533 O O . GLY B 1 58 ? -4.902 19.266 9.461 1 94.25 58 GLY B O 1
ATOM 1534 N N . LEU B 1 59 ? -3.816 17.703 10.742 1 95.5 59 LEU B N 1
ATOM 1535 C CA . LEU B 1 59 ? -3.389 16.812 9.664 1 95.5 59 LEU B CA 1
ATOM 1536 C C . LEU B 1 59 ? -3.814 15.367 9.953 1 95.5 59 LEU B C 1
ATOM 1538 O O . LEU B 1 59 ? -3.766 14.922 11.102 1 95.5 59 LEU B O 1
ATOM 1542 N N . ILE B 1 60 ? -4.234 14.727 8.867 1 95.62 60 ILE B N 1
ATOM 1543 C CA . ILE B 1 60 ? -4.586 13.32 9.023 1 95.62 60 ILE B CA 1
ATOM 1544 C C . ILE B 1 60 ? -3.803 12.477 8.016 1 95.62 60 ILE B C 1
ATOM 1546 O O . ILE B 1 60 ? -3.986 12.617 6.809 1 95.62 60 ILE B O 1
ATOM 1550 N N . PHE B 1 61 ? -2.902 11.609 8.469 1 96.31 61 PHE B N 1
ATOM 1551 C CA . PHE B 1 61 ? -2.203 10.617 7.656 1 96.31 61 PHE B CA 1
ATOM 1552 C C . PHE B 1 61 ? -2.902 9.266 7.727 1 96.31 61 PHE B C 1
ATOM 1554 O O . PHE B 1 61 ? -3.066 8.703 8.812 1 96.31 61 PHE B O 1
ATOM 1561 N N . THR B 1 62 ? -3.215 8.727 6.586 1 92.62 62 THR B N 1
ATOM 1562 C CA . THR B 1 62 ? -4.004 7.5 6.613 1 92.62 62 THR B CA 1
ATOM 1563 C C . THR B 1 62 ? -3.129 6.289 6.297 1 92.62 62 THR B C 1
ATOM 1565 O O . THR B 1 62 ? -3.604 5.152 6.312 1 92.62 62 THR B O 1
ATOM 1568 N N . SER B 1 63 ? -1.859 6.559 5.918 1 89.88 63 SER B N 1
ATOM 1569 C CA . SER B 1 63 ? -0.966 5.457 5.57 1 89.88 63 SER B CA 1
ATOM 1570 C C . SER B 1 63 ? 0.494 5.895 5.621 1 89.88 63 SER B C 1
ATOM 1572 O O . SER B 1 63 ? 0.796 7.082 5.516 1 89.88 63 SER B O 1
ATOM 1574 N N . PRO B 1 64 ? 1.353 4.91 5.75 1 90.75 64 PRO B N 1
ATOM 1575 C CA . PRO B 1 64 ? 2.781 5.223 5.656 1 90.75 64 PRO B CA 1
ATOM 1576 C C . PRO B 1 64 ? 3.148 5.922 4.348 1 90.75 64 PRO B C 1
ATOM 1578 O O . PRO B 1 64 ? 4.035 6.781 4.332 1 90.75 64 PRO B O 1
ATOM 1581 N N . ARG B 1 65 ? 2.521 5.59 3.246 1 90.62 65 ARG B N 1
ATOM 1582 C CA . ARG B 1 65 ? 2.836 6.199 1.958 1 90.62 65 ARG B CA 1
ATOM 1583 C C . ARG B 1 65 ? 2.488 7.684 1.956 1 90.62 65 ARG B C 1
ATOM 1585 O O . ARG B 1 65 ? 3.154 8.484 1.293 1 90.62 65 ARG B O 1
ATOM 1592 N N . ALA B 1 66 ? 1.423 8.008 2.711 1 93.81 66 ALA B N 1
ATOM 1593 C CA . ALA B 1 66 ? 1.082 9.422 2.852 1 93.81 66 ALA B CA 1
ATOM 1594 C C . ALA B 1 66 ? 2.199 10.188 3.551 1 93.81 66 ALA B C 1
ATOM 1596 O O . ALA B 1 66 ? 2.484 11.336 3.205 1 93.81 66 ALA B O 1
ATOM 1597 N N . VAL B 1 67 ? 2.818 9.57 4.512 1 95.31 67 VAL B N 1
ATOM 1598 C CA . VAL B 1 67 ? 3.932 10.188 5.223 1 95.31 67 VAL B CA 1
ATOM 1599 C C . VAL B 1 67 ? 5.113 10.375 4.273 1 95.31 67 VAL B C 1
ATOM 1601 O O . VAL B 1 67 ? 5.777 11.414 4.293 1 95.31 67 VAL B O 1
ATOM 1604 N N . GLU B 1 68 ? 5.297 9.406 3.48 1 94 68 GLU B N 1
ATOM 1605 C CA . GLU B 1 68 ? 6.359 9.5 2.482 1 94 68 GLU B CA 1
ATOM 1606 C C . GLU B 1 68 ? 6.125 10.672 1.534 1 94 68 GLU B C 1
ATOM 1608 O O . GLU B 1 68 ? 7.07 11.367 1.15 1 94 68 GLU B O 1
ATOM 1613 N N . ALA B 1 69 ? 4.934 10.812 1.161 1 94.12 69 ALA B N 1
ATOM 1614 C CA . ALA B 1 69 ? 4.586 11.945 0.311 1 94.12 69 ALA B CA 1
ATOM 1615 C C . ALA B 1 69 ? 4.957 13.266 0.982 1 94.12 69 ALA B C 1
ATOM 1617 O O . ALA B 1 69 ? 5.477 14.172 0.333 1 94.12 69 ALA B O 1
ATOM 1618 N N . ALA B 1 70 ? 4.66 13.359 2.258 1 95.56 70 ALA B N 1
ATOM 1619 C CA . ALA B 1 70 ? 5.027 14.555 3.01 1 95.56 70 ALA B CA 1
ATOM 1620 C C . ALA B 1 70 ? 6.539 14.766 3.01 1 95.56 70 ALA B C 1
ATOM 1622 O O . ALA B 1 70 ? 7.02 15.875 2.797 1 95.56 70 ALA B O 1
ATOM 1623 N N . GLU B 1 71 ? 7.246 13.703 3.201 1 94.56 71 GLU B N 1
ATOM 1624 C CA . GLU B 1 71 ? 8.703 13.773 3.189 1 94.56 71 GLU B CA 1
ATOM 1625 C C . GLU B 1 71 ? 9.227 14.25 1.834 1 94.56 71 GLU B C 1
ATOM 1627 O O . GLU B 1 71 ? 10.148 15.062 1.765 1 94.56 71 GLU B O 1
ATOM 1632 N N . LEU B 1 72 ? 8.633 13.711 0.869 1 93.19 72 LEU B N 1
ATOM 1633 C CA . LEU B 1 72 ? 9.031 14.094 -0.483 1 93.19 72 LEU B CA 1
ATOM 1634 C C . LEU B 1 72 ? 8.766 15.578 -0.727 1 93.19 72 LEU B C 1
ATOM 1636 O O . LEU B 1 72 ? 9.578 16.266 -1.352 1 93.19 72 LEU B O 1
ATOM 1640 N N . CYS B 1 73 ? 7.637 16.016 -0.274 1 92.69 73 CYS B N 1
ATOM 1641 C CA . CYS B 1 73 ? 7.297 17.438 -0.396 1 92.69 73 CYS B CA 1
ATOM 1642 C C . CYS B 1 73 ? 8.352 18.312 0.279 1 92.69 73 CYS B C 1
ATOM 1644 O O . CYS B 1 73 ? 8.75 19.328 -0.268 1 92.69 73 CYS B O 1
ATOM 1646 N N . LEU B 1 74 ? 8.758 17.906 1.404 1 91.75 74 LEU B N 1
ATOM 1647 C CA . LEU B 1 74 ? 9.734 18.672 2.168 1 91.75 74 LEU B CA 1
ATOM 1648 C C . LEU B 1 74 ? 11.094 18.656 1.477 1 91.75 74 LEU B C 1
ATOM 1650 O O . LEU B 1 74 ? 11.766 19.688 1.406 1 91.75 74 LEU B O 1
ATOM 1654 N N . ASP B 1 75 ? 11.406 17.578 0.902 1 90.06 75 ASP B N 1
ATOM 1655 C CA . ASP B 1 75 ? 12.695 17.422 0.24 1 90.06 75 ASP B CA 1
ATOM 1656 C C . ASP B 1 75 ? 12.727 18.172 -1.088 1 90.06 75 ASP B C 1
ATOM 1658 O O . ASP B 1 75 ? 13.719 18.828 -1.407 1 90.06 75 ASP B O 1
ATOM 1662 N N . GLN B 1 76 ? 11.766 17.969 -1.881 1 85.56 76 GLN B N 1
ATOM 1663 C CA . GLN B 1 76 ? 11.734 18.516 -3.229 1 85.56 76 GLN B CA 1
ATOM 1664 C C . GLN B 1 76 ? 11.703 20.047 -3.193 1 85.56 76 GLN B C 1
ATOM 1666 O O . GLN B 1 76 ? 12.273 20.703 -4.066 1 85.56 76 GLN B O 1
ATOM 1671 N N . ASP B 1 77 ? 11.047 20.578 -2.26 1 81.25 77 ASP B N 1
ATOM 1672 C CA . ASP B 1 77 ? 10.891 22.031 -2.211 1 81.25 77 ASP B CA 1
ATOM 1673 C C . ASP B 1 77 ? 11.953 22.672 -1.32 1 81.25 77 ASP B C 1
ATOM 1675 O O . ASP B 1 77 ? 11.859 23.859 -0.985 1 81.25 77 ASP B O 1
ATOM 1679 N N . ASN B 1 78 ? 13 21.922 -1.03 1 83.56 78 ASN B N 1
ATOM 1680 C CA . ASN B 1 78 ? 14.039 22.422 -0.139 1 83.56 78 ASN B CA 1
ATOM 1681 C C . ASN B 1 78 ? 13.445 23.062 1.112 1 83.56 78 ASN B C 1
ATOM 1683 O O . ASN B 1 78 ? 13.859 24.156 1.519 1 83.56 78 ASN B O 1
ATOM 1687 N N . LYS B 1 79 ? 12.453 22.438 1.583 1 88.56 79 LYS B N 1
ATOM 1688 C CA . LYS B 1 79 ? 11.742 22.984 2.734 1 88.56 79 LYS B CA 1
ATOM 1689 C C . LYS B 1 79 ? 12.148 22.266 4.023 1 88.56 79 LYS B C 1
ATOM 1691 O O . LYS B 1 79 ? 11.547 22.484 5.074 1 88.56 79 LYS B O 1
ATOM 1696 N N . THR B 1 80 ? 13.148 21.547 3.908 1 90.44 80 THR B N 1
ATOM 1697 C CA . THR B 1 80 ? 13.586 20.781 5.074 1 90.44 80 THR B CA 1
ATOM 1698 C C . THR B 1 80 ? 14.008 21.719 6.203 1 90.44 80 THR B C 1
ATOM 1700 O O . THR B 1 80 ? 13.664 21.5 7.367 1 90.44 80 THR B O 1
ATOM 1703 N N . GLU B 1 81 ? 14.711 22.719 5.777 1 91.62 81 GLU B N 1
ATOM 1704 C CA . GLU B 1 81 ? 15.164 23.672 6.777 1 91.62 81 GLU B CA 1
ATOM 1705 C C . GLU B 1 81 ? 13.992 24.438 7.398 1 91.62 81 GLU B C 1
ATOM 1707 O O . GLU B 1 81 ? 13.922 24.578 8.617 1 91.62 81 GLU B O 1
ATOM 1712 N N . VAL B 1 82 ? 13.117 24.906 6.527 1 92.75 82 VAL B N 1
ATOM 1713 C CA . VAL B 1 82 ? 11.953 25.641 6.992 1 92.75 82 VAL B CA 1
ATOM 1714 C C . VAL B 1 82 ? 11.086 24.75 7.867 1 92.75 82 VAL B C 1
ATOM 1716 O O . VAL B 1 82 ? 10.5 25.203 8.852 1 92.75 82 VAL B O 1
ATOM 1719 N N . TRP B 1 83 ? 11 23.5 7.559 1 95.12 83 TRP B N 1
ATOM 1720 C CA . TRP B 1 83 ? 10.258 22.516 8.336 1 95.12 83 TRP B CA 1
ATOM 1721 C C . TRP B 1 83 ? 10.812 22.422 9.758 1 95.12 83 TRP B C 1
ATOM 1723 O O . TRP B 1 83 ? 10.07 22.578 10.727 1 95.12 83 TRP B O 1
ATOM 1733 N N . GLU B 1 84 ? 12.109 22.266 9.82 1 93.69 84 GLU B N 1
ATOM 1734 C CA . GLU B 1 84 ? 12.781 22.094 11.109 1 93.69 84 GLU B CA 1
ATOM 1735 C C . GLU B 1 84 ? 12.742 23.375 11.938 1 93.69 84 GLU B C 1
ATOM 1737 O O . GLU B 1 84 ? 12.625 23.312 13.164 1 93.69 84 GLU B O 1
ATOM 1742 N N . ARG B 1 85 ? 12.758 24.422 11.273 1 93.12 85 ARG B N 1
ATOM 1743 C CA . ARG B 1 85 ? 12.898 25.703 11.961 1 93.12 85 ARG B CA 1
ATOM 1744 C C . ARG B 1 85 ? 11.555 26.219 12.453 1 93.12 85 ARG B C 1
ATOM 1746 O O . ARG B 1 85 ? 11.469 26.844 13.508 1 93.12 85 ARG B O 1
ATOM 1753 N N . SER B 1 86 ? 10.5 25.906 11.633 1 94.5 86 SER B N 1
ATOM 1754 C CA . SER B 1 86 ? 9.266 26.609 11.977 1 94.5 86 SER B CA 1
ATOM 1755 C C . SER B 1 86 ? 8.047 25.719 11.742 1 94.5 86 SER B C 1
ATOM 1757 O O . SER B 1 86 ? 7.234 25.531 12.648 1 94.5 86 SER B O 1
ATOM 1759 N N . LEU B 1 87 ? 7.883 25.156 10.648 1 94.75 87 LEU B N 1
ATOM 1760 C CA . LEU B 1 87 ? 6.652 24.484 10.242 1 94.75 87 LEU B CA 1
ATOM 1761 C C . LEU B 1 87 ? 6.332 23.312 11.172 1 94.75 87 LEU B C 1
ATOM 1763 O O . LEU B 1 87 ? 5.172 23.094 11.523 1 94.75 87 LEU B O 1
ATOM 1767 N N . LYS B 1 88 ? 7.316 22.562 11.461 1 95.62 88 LYS B N 1
ATOM 1768 C CA . LYS B 1 88 ? 7.152 21.422 12.352 1 95.62 88 LYS B CA 1
ATOM 1769 C C . LYS B 1 88 ? 6.469 21.828 13.648 1 95.62 88 LYS B C 1
ATOM 1771 O O . LYS B 1 88 ? 5.512 21.188 14.086 1 95.62 88 LYS B O 1
ATOM 1776 N N . GLU B 1 89 ? 6.98 22.891 14.258 1 96.31 89 GLU B N 1
ATOM 1777 C CA . GLU B 1 89 ? 6.418 23.391 15.508 1 96.31 89 GLU B CA 1
ATOM 1778 C C . GLU B 1 89 ? 5 23.906 15.312 1 96.31 89 GLU B C 1
ATOM 1780 O O . GLU B 1 89 ? 4.137 23.719 16.172 1 96.31 89 GLU B O 1
ATOM 1785 N N . LYS B 1 90 ? 4.816 24.547 14.273 1 96.38 90 LYS B N 1
ATOM 1786 C CA . LYS B 1 90 ? 3.494 25.094 13.977 1 96.38 90 LYS B CA 1
ATOM 1787 C C . LYS B 1 90 ? 2.467 23.969 13.805 1 96.38 90 LYS B C 1
ATOM 1789 O O . LYS B 1 90 ? 1.334 24.094 14.281 1 96.38 90 LYS B O 1
ATOM 1794 N N . TRP B 1 91 ? 2.85 22.938 13.195 1 96.38 91 TRP B N 1
ATOM 1795 C CA . TRP B 1 91 ? 1.947 21.797 13.016 1 96.38 91 TRP B CA 1
ATOM 1796 C C . TRP B 1 91 ? 1.761 21.047 14.32 1 96.38 91 TRP B C 1
ATOM 1798 O O . TRP B 1 91 ? 0.683 20.5 14.586 1 96.38 91 TRP B O 1
ATOM 1808 N N . ASN B 1 92 ? 2.795 21 15.094 1 96.19 92 ASN B N 1
ATOM 1809 C CA . ASN B 1 92 ? 2.697 20.328 16.391 1 96.19 92 ASN B CA 1
ATOM 1810 C C . ASN B 1 92 ? 1.785 21.094 17.344 1 96.19 92 ASN B C 1
ATOM 1812 O O . ASN B 1 92 ? 1.354 20.547 18.359 1 96.19 92 ASN B O 1
ATOM 1816 N N . ALA B 1 93 ? 1.588 22.312 17.016 1 94.19 93 ALA B N 1
ATOM 1817 C CA . ALA B 1 93 ? 0.624 23.094 17.781 1 94.19 93 ALA B CA 1
ATOM 1818 C C . ALA B 1 93 ? -0.807 22.75 17.391 1 94.19 93 ALA B C 1
ATOM 1820 O O . ALA B 1 93 ? -1.761 23.156 18.047 1 94.19 93 ALA B O 1
ATOM 1821 N N . LYS B 1 94 ? -0.88 22.031 16.266 1 92.69 94 LYS B N 1
ATOM 1822 C CA . LYS B 1 94 ? -2.162 21.531 15.773 1 92.69 94 LYS B CA 1
ATOM 1823 C C . LYS B 1 94 ? -2.291 20.031 16.031 1 92.69 94 LYS B C 1
ATOM 1825 O O . LYS B 1 94 ? -1.381 19.406 16.578 1 92.69 94 LYS B O 1
ATOM 1830 N N . SER B 1 95 ? -3.381 19.484 15.688 1 92.94 95 SER B N 1
ATOM 1831 C CA . SER B 1 95 ? -3.582 18.047 15.875 1 92.94 95 SER B CA 1
ATOM 1832 C C . SER B 1 95 ? -3.115 17.266 14.656 1 92.94 95 SER B C 1
ATOM 1834 O O . SER B 1 95 ? -3.51 17.562 13.523 1 92.94 95 SER B O 1
ATOM 1836 N N . VAL B 1 96 ? -2.27 16.312 14.914 1 95.81 96 VAL B N 1
ATOM 1837 C CA . VAL B 1 96 ? -1.829 15.398 13.859 1 95.81 96 VAL B CA 1
ATOM 1838 C C . VAL B 1 96 ? -2.352 13.992 14.141 1 95.81 96 VAL B C 1
ATOM 1840 O O . VAL B 1 96 ? -1.939 13.352 15.109 1 95.81 96 VAL B O 1
ATOM 1843 N N . TYR B 1 97 ? -3.195 13.578 13.234 1 95.19 97 TYR B N 1
ATOM 1844 C CA . TYR B 1 97 ? -3.861 12.297 13.453 1 95.19 97 TYR B CA 1
ATOM 1845 C C . TYR B 1 97 ? -3.328 11.234 12.492 1 95.19 97 TYR B C 1
ATOM 1847 O O . TYR B 1 97 ? -2.998 11.539 11.344 1 95.19 97 TYR B O 1
ATOM 1855 N N . VAL B 1 98 ? -3.344 10.016 13.023 1 94.88 98 VAL B N 1
ATOM 1856 C CA . VAL B 1 98 ? -2.922 8.867 12.234 1 94.88 98 VAL B CA 1
ATOM 1857 C C . VAL B 1 98 ? -3.881 7.703 12.461 1 94.88 98 VAL B C 1
ATOM 1859 O O . VAL B 1 98 ? -4.641 7.695 13.438 1 94.88 98 VAL B O 1
ATOM 1862 N N . VAL B 1 99 ? -3.941 6.762 11.484 1 89.56 99 VAL B N 1
ATOM 1863 C CA . VAL B 1 99 ? -4.855 5.633 11.609 1 89.56 99 VAL B CA 1
ATOM 1864 C C . VAL B 1 99 ? -4.059 4.348 11.836 1 89.56 99 VAL B C 1
ATOM 1866 O O . VAL B 1 99 ? -4.621 3.252 11.828 1 89.56 99 VAL B O 1
ATOM 1869 N N . GLY B 1 100 ? -2.965 4.297 12.375 1 89.5 100 GLY B N 1
ATOM 1870 C CA . GLY B 1 100 ? -2.197 3.088 12.625 1 89.5 100 GLY B CA 1
ATOM 1871 C C . GLY B 1 100 ? -0.827 3.363 13.219 1 89.5 100 GLY B C 1
ATOM 1872 O O . GLY B 1 100 ? -0.258 4.438 13 1 89.5 100 GLY B O 1
ATOM 1873 N N . ASP B 1 101 ? -0.286 2.283 13.898 1 90.5 101 ASP B N 1
ATOM 1874 C CA . ASP B 1 101 ? 0.99 2.406 14.594 1 90.5 101 ASP B CA 1
ATOM 1875 C C . ASP B 1 101 ? 2.135 2.631 13.609 1 90.5 101 ASP B C 1
ATOM 1877 O O . ASP B 1 101 ? 3.045 3.42 13.883 1 90.5 101 ASP B O 1
ATOM 1881 N N . ALA B 1 102 ? 2.078 1.862 12.586 1 85.94 102 ALA B N 1
ATOM 1882 C CA . ALA B 1 102 ? 3.141 2.006 11.594 1 85.94 102 ALA B CA 1
ATOM 1883 C C . ALA B 1 102 ? 3.199 3.434 11.055 1 85.94 102 ALA B C 1
ATOM 1885 O O . ALA B 1 102 ? 4.285 4 10.898 1 85.94 102 ALA B O 1
ATOM 1886 N N . THR B 1 103 ? 2.055 3.994 10.773 1 91.81 103 THR B N 1
ATOM 1887 C CA . THR B 1 103 ? 1.97 5.367 10.289 1 91.81 103 THR B CA 1
ATOM 1888 C C . THR B 1 103 ? 2.443 6.348 11.359 1 91.81 103 THR B C 1
ATOM 1890 O O . THR B 1 103 ? 3.219 7.262 11.07 1 91.81 103 THR B O 1
ATOM 1893 N N . ALA B 1 104 ? 2.045 6.066 12.609 1 94.88 104 ALA B N 1
ATOM 1894 C CA . ALA B 1 104 ? 2.436 6.926 13.719 1 94.88 104 ALA B CA 1
ATOM 1895 C C . ALA B 1 104 ? 3.953 6.992 13.859 1 94.88 104 ALA B C 1
ATOM 1897 O O . ALA B 1 104 ? 4.523 8.07 14.031 1 94.88 104 ALA B O 1
ATOM 1898 N N . SER B 1 105 ? 4.523 5.895 13.789 1 94.5 105 SER B N 1
ATOM 1899 C CA . SER B 1 105 ? 5.973 5.809 13.922 1 94.5 105 SER B CA 1
ATOM 1900 C C . SER B 1 105 ? 6.676 6.641 12.852 1 94.5 105 SER B C 1
ATOM 1902 O O . SER B 1 105 ? 7.652 7.332 13.141 1 94.5 105 SER B O 1
ATOM 1904 N N . LEU B 1 106 ? 6.191 6.609 11.688 1 94.75 106 LEU B N 1
ATOM 1905 C CA . LEU B 1 106 ? 6.809 7.332 10.578 1 94.75 106 LEU B CA 1
ATOM 1906 C C . LEU B 1 106 ? 6.578 8.836 10.719 1 94.75 106 LEU B C 1
ATOM 1908 O O . LEU B 1 106 ? 7.469 9.633 10.414 1 94.75 106 LEU B O 1
ATOM 1912 N N . VAL B 1 107 ? 5.41 9.195 11.141 1 97 107 VAL B N 1
ATOM 1913 C CA . VAL B 1 107 ? 5.105 10.609 11.344 1 97 107 VAL B CA 1
ATOM 1914 C C . VAL B 1 107 ? 6.012 11.18 12.43 1 97 107 VAL B C 1
ATOM 1916 O O . VAL B 1 107 ? 6.512 12.305 12.297 1 97 107 VAL B O 1
ATOM 1919 N N . SER B 1 108 ? 6.258 10.43 13.43 1 96.25 108 SER B N 1
ATOM 1920 C CA . SER B 1 108 ? 7.141 10.859 14.508 1 96.25 108 SER B CA 1
ATOM 1921 C C . SER B 1 108 ? 8.555 11.102 14 1 96.25 108 SER B C 1
ATOM 1923 O O . SER B 1 108 ? 9.266 11.977 14.508 1 96.25 108 SER B O 1
ATOM 1925 N N . LYS B 1 109 ? 8.945 10.375 13.023 1 94.94 109 LYS B N 1
ATOM 1926 C CA . LYS B 1 109 ? 10.289 10.508 12.469 1 94.94 109 LYS B CA 1
ATOM 1927 C C . LYS B 1 109 ? 10.477 11.859 11.797 1 94.94 109 LYS B C 1
ATOM 1929 O O . LYS B 1 109 ? 11.602 12.383 11.734 1 94.94 109 LYS B O 1
ATOM 1934 N N . ILE B 1 110 ? 9.414 12.414 11.297 1 94.69 110 ILE B N 1
ATOM 1935 C CA . ILE B 1 110 ? 9.547 13.719 10.664 1 94.69 110 ILE B CA 1
ATOM 1936 C C . ILE B 1 110 ? 9.281 14.82 11.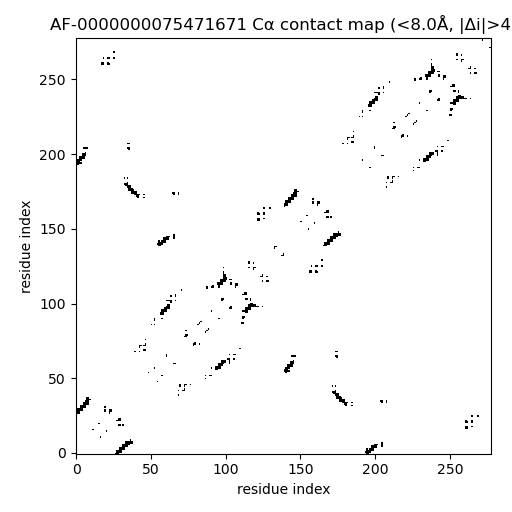688 1 94.69 110 ILE B C 1
ATOM 1938 O O . ILE B 1 110 ? 9.148 15.992 11.328 1 94.69 110 ILE B O 1
ATOM 1942 N N . GLY B 1 111 ? 9.062 14.383 12.953 1 95.75 111 GLY B N 1
ATOM 1943 C CA . GLY B 1 111 ? 9.094 15.336 14.039 1 95.75 111 GLY B CA 1
ATOM 1944 C C . GLY B 1 111 ? 7.707 15.742 14.516 1 95.75 111 GLY B C 1
ATOM 1945 O O . GLY B 1 111 ? 7.559 16.719 15.25 1 95.75 111 GLY B O 1
ATOM 1946 N N . LEU B 1 112 ? 6.68 15.078 14.117 1 97.25 112 LEU B N 1
ATOM 1947 C CA . LEU B 1 112 ? 5.328 15.461 14.516 1 97.25 112 LEU B CA 1
ATOM 1948 C C . LEU B 1 112 ? 4.805 14.555 15.617 1 97.25 112 LEU B C 1
ATOM 1950 O O . LEU B 1 112 ? 5.086 13.352 15.625 1 97.25 112 LEU B O 1
ATOM 1954 N N . ASP B 1 113 ? 4.102 15.109 16.484 1 96.19 113 ASP B N 1
ATOM 1955 C CA . ASP B 1 113 ? 3.406 14.352 17.516 1 96.19 113 ASP B CA 1
ATOM 1956 C C . ASP B 1 113 ? 2.061 13.836 17 1 96.19 113 ASP B C 1
ATOM 1958 O O . ASP B 1 113 ? 1.266 14.602 16.453 1 96.19 113 ASP B O 1
ATOM 1962 N N . THR B 1 114 ? 1.822 12.602 17.266 1 95.62 114 THR B N 1
ATOM 1963 C CA . THR B 1 114 ? 0.655 12 16.625 1 95.62 114 THR B CA 1
ATOM 1964 C C . THR B 1 114 ? -0.385 11.609 17.672 1 95.62 114 THR B C 1
ATOM 1966 O O . THR B 1 114 ? -0.057 11.438 18.844 1 95.62 114 THR B O 1
ATOM 1969 N N . GLU B 1 115 ? -1.61 11.578 17.203 1 93.25 115 GLU B N 1
ATOM 1970 C CA . GLU B 1 115 ? -2.736 11.055 17.969 1 93.25 115 GLU B CA 1
ATOM 1971 C C . GLU B 1 115 ? -3.619 10.148 17.125 1 93.25 115 GLU B C 1
ATOM 1973 O O . GLU B 1 115 ? -3.604 10.234 15.891 1 93.25 115 GLU B O 1
ATOM 1978 N N . GLY B 1 116 ? -4.328 9.25 17.781 1 91.81 116 GLY B N 1
ATOM 1979 C CA . GLY B 1 116 ? -5.328 8.438 17.109 1 91.81 116 GLY B CA 1
ATOM 1980 C C . GLY B 1 116 ? -4.773 7.141 16.547 1 91.81 116 GLY B C 1
ATOM 1981 O O . GLY B 1 116 ? -5.367 6.535 15.656 1 91.81 116 GLY B O 1
ATOM 1982 N N . GLU B 1 117 ? -3.637 6.656 16.984 1 91.88 117 GLU B N 1
ATOM 1983 C CA . GLU B 1 117 ? -2.951 5.484 16.453 1 91.88 117 GLU B CA 1
ATOM 1984 C C . GLU B 1 117 ? -3.797 4.227 16.625 1 91.88 117 GLU B C 1
ATOM 1986 O O . GLU B 1 117 ? -3.67 3.277 15.844 1 91.88 117 GLU B O 1
ATOM 1991 N N . THR B 1 118 ? -4.723 4.293 17.516 1 89.31 118 THR B N 1
ATOM 1992 C CA . THR B 1 118 ? -5.477 3.088 17.844 1 89.31 118 THR B CA 1
ATOM 1993 C C . THR B 1 118 ? -6.785 3.037 17.047 1 89.31 118 THR B C 1
ATOM 1995 O O . THR B 1 118 ? -7.5 2.033 17.094 1 89.31 118 THR B O 1
ATOM 1998 N N . CYS B 1 119 ? -7.168 4.062 16.359 1 87.06 119 CYS B N 1
ATOM 1999 C CA . CYS B 1 119 ? -8.484 4.148 15.727 1 87.06 119 CYS B CA 1
ATOM 2000 C C . CYS B 1 119 ? -8.586 3.199 14.539 1 87.06 119 CYS B C 1
ATOM 2002 O O . CYS B 1 119 ? -9.609 2.545 14.352 1 87.06 119 CYS B O 1
ATOM 2004 N N . GLY B 1 120 ? -7.664 3.176 13.641 1 86.5 120 GLY B N 1
ATOM 2005 C CA . GLY B 1 120 ? -7.574 2.168 12.594 1 86.5 120 GLY B CA 1
ATOM 2006 C C . GLY B 1 120 ? -8.477 2.459 11.414 1 86.5 120 GLY B C 1
ATOM 2007 O O . GLY B 1 120 ? -8.336 1.846 10.352 1 86.5 120 GLY B O 1
ATOM 2008 N N . ASN B 1 121 ? -9.609 3.248 11.609 1 88.5 121 ASN B N 1
ATOM 2009 C CA . ASN B 1 121 ? -10.492 3.572 10.5 1 88.5 121 ASN B CA 1
ATOM 2010 C C . ASN B 1 121 ? -11.117 4.957 10.664 1 88.5 121 ASN B C 1
ATOM 2012 O O . ASN B 1 121 ? -10.883 5.629 11.672 1 88.5 121 ASN B O 1
ATOM 2016 N N . ALA B 1 122 ? -11.898 5.297 9.57 1 89.81 122 ALA B N 1
ATOM 2017 C CA . ALA B 1 122 ? -12.477 6.637 9.5 1 89.81 122 ALA B CA 1
ATOM 2018 C C . ALA B 1 122 ? -13.461 6.875 10.641 1 89.81 122 ALA B C 1
ATOM 2020 O O . ALA B 1 122 ? -13.438 7.922 11.289 1 89.81 122 ALA B O 1
ATOM 2021 N N . GLU B 1 123 ? -14.266 5.891 10.867 1 91.94 123 GLU B N 1
ATOM 2022 C CA . GLU B 1 123 ? -15.32 6.027 11.867 1 91.94 123 GLU B CA 1
ATOM 2023 C C . GLU B 1 123 ? -14.734 6.203 13.266 1 91.94 123 GLU B C 1
ATOM 2025 O O . GLU B 1 123 ? -15.125 7.117 14 1 91.94 123 GLU B O 1
ATOM 2030 N N . LYS B 1 124 ? -13.836 5.445 13.672 1 92.75 124 LYS B N 1
ATOM 2031 C CA . LYS B 1 124 ? -13.219 5.508 14.984 1 92.75 124 LYS B CA 1
ATOM 2032 C C . LYS B 1 124 ? -12.383 6.777 15.141 1 92.75 124 LYS B C 1
ATOM 2034 O O . LYS B 1 124 ? -12.328 7.363 16.219 1 92.75 124 LYS B O 1
ATOM 2039 N N . LEU B 1 125 ? -11.758 7.156 14.117 1 92.88 125 LEU B N 1
ATOM 2040 C CA . LEU B 1 125 ? -10.961 8.375 14.172 1 92.88 125 LEU B CA 1
ATOM 2041 C C . LEU B 1 125 ? -11.844 9.594 14.398 1 92.88 125 LEU B C 1
ATOM 2043 O O . LEU B 1 125 ? -11.523 10.461 15.219 1 92.88 125 LEU B O 1
ATOM 2047 N N . ALA B 1 126 ? -12.938 9.656 13.617 1 91.69 126 ALA B N 1
ATOM 2048 C CA . ALA B 1 126 ? -13.875 10.766 13.773 1 91.69 126 ALA B CA 1
ATOM 2049 C C . ALA B 1 126 ? -14.398 10.844 15.203 1 91.69 126 ALA B C 1
ATOM 2051 O O . ALA B 1 126 ? -14.484 11.93 15.781 1 91.69 126 ALA B O 1
ATOM 2052 N N . GLU B 1 127 ? -14.734 9.727 15.719 1 91 127 GLU B N 1
ATOM 2053 C CA . GLU B 1 127 ? -15.195 9.664 17.094 1 91 127 GLU B CA 1
ATOM 2054 C C . GLU B 1 127 ? -14.117 10.156 18.062 1 91 127 GLU B C 1
ATOM 2056 O O . GLU B 1 127 ? -14.422 10.883 19.016 1 91 127 GLU B O 1
ATOM 2061 N N . TYR B 1 128 ? -12.984 9.719 17.859 1 92.19 128 TYR B N 1
ATOM 2062 C CA . TYR B 1 128 ? -11.852 10.125 18.688 1 92.19 128 TYR B CA 1
ATOM 2063 C C . TYR B 1 128 ? -11.656 11.641 18.641 1 92.19 128 TYR B C 1
ATOM 2065 O O . TYR B 1 128 ? -11.477 12.281 19.672 1 92.19 128 TYR B O 1
ATOM 2073 N N . ILE B 1 129 ? -11.609 12.203 17.5 1 89 129 ILE B N 1
ATOM 2074 C CA . ILE B 1 129 ? -11.391 13.633 17.297 1 89 129 ILE B CA 1
ATOM 2075 C C . ILE B 1 129 ? -12.5 14.422 18 1 89 129 ILE B C 1
ATOM 2077 O O . ILE B 1 129 ? -12.227 15.43 18.656 1 89 129 ILE B O 1
ATOM 2081 N N . CYS B 1 130 ? -13.68 13.969 17.828 1 85.81 130 CYS B N 1
ATOM 2082 C CA . CYS B 1 130 ? -14.812 14.664 18.422 1 85.81 130 CYS B CA 1
ATOM 2083 C C . CYS B 1 130 ? -14.742 14.602 19.953 1 85.81 130 CYS B C 1
ATOM 2085 O O . CYS B 1 130 ? -15.078 15.57 20.625 1 85.81 130 CYS B O 1
ATOM 2087 N N . SER B 1 131 ? -14.328 13.492 20.375 1 83.25 131 SER B N 1
ATOM 2088 C CA . SER B 1 131 ? -14.211 13.344 21.828 1 83.25 131 SER B CA 1
ATOM 2089 C C . SER B 1 131 ? -13.07 14.203 22.375 1 83.25 131 SER B C 1
ATOM 2091 O O . SER B 1 131 ? -13.18 14.758 23.469 1 83.25 131 SER B O 1
ATOM 2093 N N . SER B 1 132 ? -12.016 14.258 21.641 1 72.94 132 SER B N 1
ATOM 2094 C CA . SER B 1 132 ? -10.852 15.039 22.062 1 72.94 132 SER B CA 1
ATOM 2095 C C . SER B 1 132 ? -11.141 16.531 21.984 1 72.94 132 SER B C 1
ATOM 2097 O O . SER B 1 132 ? -10.656 17.297 22.828 1 72.94 132 SER B O 1
ATOM 2099 N N . GLU B 1 133 ? -11.734 16.922 20.875 1 64.62 133 GLU B N 1
ATOM 2100 C CA . GLU B 1 133 ? -12.062 18.344 20.719 1 64.62 133 GLU B CA 1
ATOM 2101 C C . GLU B 1 133 ? -13.07 18.797 21.766 1 64.62 133 GLU B C 1
ATOM 2103 O O . GLU B 1 133 ? -13.047 19.938 22.203 1 64.62 133 GLU B O 1
ATOM 2108 N N . GLU B 1 134 ? -13.961 17.953 22 1 57.09 134 GLU B N 1
ATOM 2109 C CA . GLU B 1 134 ? -14.852 18.297 23.094 1 57.09 134 GLU B CA 1
ATOM 2110 C C . GLU B 1 134 ? -14.062 18.547 24.375 1 57.09 134 GLU B C 1
ATOM 2112 O O . GLU B 1 134 ? -14.375 19.453 25.141 1 57.09 134 GLU B O 1
ATOM 2117 N N . VAL B 1 135 ? -13.078 17.703 24.516 1 49.69 135 VAL B N 1
ATOM 2118 C CA . VAL B 1 135 ? -12.305 17.859 25.734 1 49.69 135 VAL B CA 1
ATOM 2119 C C . VAL B 1 135 ? -11.477 19.156 25.672 1 49.69 135 VAL B C 1
ATOM 2121 O O . VAL B 1 135 ? -11.305 19.844 26.672 1 49.69 135 VAL B O 1
ATOM 2124 N N . ASN B 1 136 ? -10.938 19.328 24.453 1 51.91 136 ASN B N 1
ATOM 2125 C CA . ASN B 1 136 ? -10.109 20.531 24.406 1 51.91 136 ASN B CA 1
ATOM 2126 C C . ASN B 1 136 ? -10.945 21.781 24.125 1 51.91 136 ASN B C 1
ATOM 2128 O O . ASN B 1 136 ? -10.438 22.891 24.188 1 51.91 136 ASN B O 1
ATOM 2132 N N . GLY B 1 137 ? -12.203 21.688 24.297 1 44.31 137 GLY B N 1
ATOM 2133 C CA . GLY B 1 137 ? -13.109 22.812 24.219 1 44.31 137 GLY B CA 1
ATOM 2134 C C . GLY B 1 137 ? -13.133 23.484 22.859 1 44.31 137 GLY B C 1
ATOM 2135 O O . GLY B 1 137 ? -13.469 24.656 22.734 1 44.31 137 GLY B O 1
ATOM 2136 N N . ILE B 1 138 ? -12.523 22.781 21.906 1 46.28 138 ILE B N 1
ATOM 2137 C CA . ILE B 1 138 ? -12.336 23.562 20.688 1 46.28 138 ILE B CA 1
ATOM 2138 C C . ILE B 1 138 ? -13.625 23.562 19.875 1 46.28 138 ILE B C 1
ATOM 2140 O O . ILE B 1 138 ? -13.859 24.484 19.078 1 46.28 138 ILE B O 1
ATOM 2144 N N . PHE B 1 139 ? -14.469 22.594 20.016 1 42.16 139 PHE B N 1
ATOM 2145 C CA . PHE B 1 139 ? -15.742 22.812 19.359 1 42.16 139 PHE B CA 1
ATOM 2146 C C . PHE B 1 139 ? -16.719 23.547 20.266 1 42.16 139 PHE B C 1
ATOM 2148 O O . PHE B 1 139 ? -16.688 23.344 21.484 1 42.16 139 PHE B O 1
#

Sequence (278 aa):
MKVLLLKDAKEDDCGQDPYIRELGLYGLEATLIPVLSFEFLSLTSFSEKLSHPEDYGGLIFTSPRAVEAAELCLDQDNKTEVWERSLKEKWNAKSVYVVGDATASLVSKIGLDTEGETCGNAEKLAEYICSSEEVNGIFMKVLLLKDAKEDDCGQDPYIRELGLYGLEATLIPVLSFEFLSLTSFSEKLSHPEDYGGLIFTSPRAVEAAELCLDQDNKTEVWERSLKEKWNAKSVYVVGDATASLVSKIGLDTEGETCGNAEKLAEYICSSEEVNGIF